Protein AF-A0A3D4ASC2-F1 (afdb_monomer_lite)

Sequence (194 aa):
FLDDMYYPFKVNPHFKAWLPVIDNPHCWIVVNGSDKPKLIFYRPIDFWHKVPDEPRDFWAEYFDIELLLQPDQVEKLLPYDKAKFAYIGEYLEVAQALGFSIMNPEPVLNYIHYHRAYKTQYELECLRNANRIAVDGHKAARDAFFNGGSEFDIQQAYLMATRQSENEMPYGNIVALNENCAILHYTHFEPKAP

Foldseek 3Di:
DPDPDDDQDADDPVVCVLDPDGRFPLKDWDDDPPDQIAIAGEFADDPPDDTDDDPDDPSPVSYNYDYDHDSVVCLVVDDPDQAPPEDEDDCPVVCVVSPHDHYNPPVVVVVVVVCVVPDDPVVVVVVVVVVVLQVQLVVQLVVCVVVQAFLVSSNVSSCVRSVHDCSRDPDQDDRDDDPSVVPPPHRDTDRHGD

Radius of gyration: 20.98 Å; chains: 1; bounding box: 46×41×58 Å

Secondary structure (DSSP, 8-state):
--SSPPPPP---TTTTTTSS--S-TT-EEE--SSSPPEEEEE----SSS-PPPPS-STTGGGSEEEEESSGGGGGGTS-S--TTPEE-SS-HHHHHHTT--EES-HHHHHHHHHHTTS--HHHHHHHHHHHHHHHHHHHHHHHHHHTT--HHHHHHHHHHHHT--GGGSSS------GGGGG-TT-----SS--

pLDDT: mean 96.58, std 5.14, range [50.0, 98.88]

Structure (mmCIF, N/CA/C/O backbone):
data_AF-A0A3D4ASC2-F1
#
_entry.id   AF-A0A3D4ASC2-F1
#
loop_
_atom_site.group_PDB
_atom_site.id
_atom_site.type_symbol
_atom_site.label_atom_id
_atom_site.label_alt_id
_atom_site.label_comp_id
_atom_site.label_asym_id
_atom_site.label_entity_id
_atom_site.label_seq_id
_atom_site.pdbx_PDB_ins_code
_atom_site.Cartn_x
_atom_site.Cartn_y
_atom_site.Cartn_z
_atom_site.occupancy
_atom_site.B_iso_or_equiv
_atom_site.auth_seq_id
_atom_site.auth_comp_id
_atom_site.auth_asym_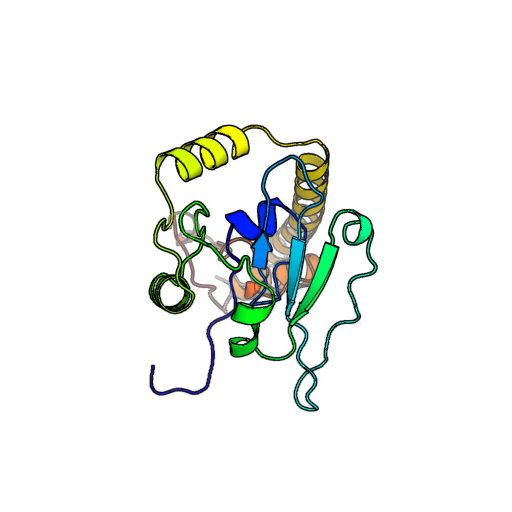id
_atom_site.auth_atom_id
_atom_site.pdbx_PDB_model_num
ATOM 1 N N . PHE A 1 1 ? 18.589 -2.222 13.865 1.00 50.00 1 PHE A N 1
ATOM 2 C CA . PHE A 1 1 ? 20.055 -2.087 13.713 1.00 50.00 1 PHE A CA 1
ATOM 3 C C . PHE A 1 1 ? 20.673 -2.967 14.781 1.00 50.00 1 PHE A C 1
ATOM 5 O O . PHE A 1 1 ? 20.300 -2.792 15.933 1.00 50.00 1 PHE A O 1
ATOM 12 N N . LEU A 1 2 ? 21.532 -3.915 14.388 1.00 90.00 2 LEU A N 1
ATOM 13 C CA . LEU A 1 2 ? 22.033 -5.034 15.214 1.00 90.00 2 LEU A CA 1
ATOM 14 C C . LEU A 1 2 ? 21.014 -6.151 15.523 1.00 90.00 2 LEU A C 1
ATOM 16 O O . LEU A 1 2 ? 21.186 -6.868 16.501 1.00 90.00 2 LEU A O 1
ATOM 20 N N . ASP A 1 3 ? 19.981 -6.300 14.695 1.00 94.88 3 ASP A N 1
ATOM 21 C CA . ASP A 1 3 ? 18.966 -7.355 14.820 1.00 94.88 3 ASP A CA 1
ATOM 22 C C . ASP A 1 3 ? 18.690 -7.947 13.426 1.00 94.88 3 ASP A C 1
ATOM 24 O O . ASP A 1 3 ? 18.949 -7.267 12.425 1.00 94.88 3 ASP A O 1
ATOM 28 N N . ASP A 1 4 ? 18.209 -9.187 13.361 1.00 93.81 4 ASP A N 1
ATOM 29 C CA . ASP A 1 4 ? 17.786 -9.878 12.134 1.00 93.81 4 ASP A CA 1
ATOM 30 C C . ASP A 1 4 ? 16.279 -9.726 11.855 1.00 93.81 4 ASP A C 1
ATOM 32 O O . ASP A 1 4 ? 15.797 -10.088 10.779 1.00 93.81 4 ASP A O 1
ATOM 36 N N . MET A 1 5 ? 15.548 -9.108 12.786 1.00 95.38 5 MET A N 1
ATOM 37 C CA . MET A 1 5 ? 14.158 -8.709 12.601 1.00 95.38 5 MET A CA 1
ATOM 38 C C . MET A 1 5 ? 14.025 -7.485 11.685 1.00 95.38 5 MET A C 1
ATOM 40 O O . MET A 1 5 ? 14.713 -6.469 11.827 1.00 95.38 5 MET A O 1
ATOM 44 N N . TYR A 1 6 ? 13.058 -7.559 10.771 1.00 94.75 6 TYR A N 1
ATOM 45 C CA . TYR A 1 6 ? 12.714 -6.472 9.858 1.00 94.75 6 TYR A CA 1
ATOM 46 C C . TYR A 1 6 ? 11.515 -5.674 10.371 1.00 94.75 6 TYR A C 1
ATOM 48 O O . TYR A 1 6 ? 10.599 -6.210 10.997 1.00 94.75 6 TYR A O 1
ATOM 56 N N . TYR A 1 7 ? 11.490 -4.381 10.045 1.00 96.44 7 TYR A N 1
ATOM 57 C CA . TYR A 1 7 ? 10.275 -3.582 10.180 1.00 96.44 7 TYR A CA 1
ATOM 58 C C . TYR A 1 7 ? 9.181 -4.097 9.230 1.00 96.44 7 TYR A C 1
ATOM 60 O O . TYR A 1 7 ? 9.501 -4.660 8.178 1.00 96.44 7 TYR A O 1
ATOM 68 N N . PRO A 1 8 ? 7.894 -3.858 9.544 1.00 96.56 8 PRO A N 1
ATOM 69 C CA . PRO A 1 8 ? 6.809 -4.132 8.613 1.00 96.56 8 PRO A CA 1
ATOM 70 C C . PRO A 1 8 ? 7.052 -3.420 7.281 1.00 96.56 8 PRO A C 1
ATOM 72 O O . PRO A 1 8 ? 7.274 -2.208 7.246 1.00 96.56 8 PRO A O 1
ATOM 75 N N . PHE A 1 9 ? 6.996 -4.167 6.180 1.00 96.81 9 PHE A N 1
ATOM 76 C CA . PHE A 1 9 ? 7.177 -3.602 4.850 1.00 96.81 9 PHE A CA 1
ATOM 77 C C . PHE A 1 9 ? 6.085 -2.569 4.541 1.00 96.81 9 PHE A C 1
ATOM 79 O O . PHE A 1 9 ? 4.896 -2.803 4.769 1.00 96.81 9 PHE A O 1
ATOM 86 N N . LYS A 1 10 ? 6.491 -1.421 3.991 1.00 98.06 10 LYS A N 1
ATOM 87 C CA . LYS A 1 10 ? 5.588 -0.383 3.488 1.00 98.06 10 LYS A CA 1
ATOM 88 C C . LYS A 1 10 ? 5.980 -0.043 2.057 1.00 98.06 10 LYS A C 1
ATOM 90 O O . LYS A 1 10 ? 7.021 0.551 1.802 1.00 98.06 10 LYS A O 1
ATOM 95 N N . VAL A 1 11 ? 5.125 -0.434 1.117 1.00 98.31 11 VAL A N 1
ATOM 96 C CA . VAL A 1 11 ? 5.355 -0.217 -0.313 1.00 98.31 11 VAL A CA 1
ATOM 97 C C . VAL A 1 11 ? 5.431 1.272 -0.677 1.00 98.31 11 VAL A C 1
ATOM 99 O O . VAL A 1 11 ? 4.665 2.100 -0.171 1.00 98.31 11 VAL A O 1
ATOM 102 N N . ASN A 1 12 ? 6.298 1.600 -1.638 1.00 98.69 12 ASN A N 1
ATOM 103 C CA . ASN A 1 12 ? 6.390 2.931 -2.235 1.00 98.69 12 ASN A CA 1
ATOM 104 C C . ASN A 1 12 ? 5.017 3.380 -2.804 1.00 98.69 12 ASN A C 1
ATOM 106 O O . ASN A 1 12 ? 4.472 2.702 -3.684 1.00 98.69 12 ASN A O 1
ATOM 110 N N . PRO A 1 13 ? 4.464 4.541 -2.391 1.00 98.62 13 PRO A N 1
ATOM 111 C CA . PRO A 1 13 ? 3.199 5.068 -2.911 1.00 98.62 13 PRO A CA 1
ATOM 112 C C . PRO A 1 13 ? 3.150 5.287 -4.426 1.00 98.62 13 PRO A C 1
ATOM 114 O O . PRO A 1 13 ? 2.052 5.346 -4.979 1.00 98.62 13 PRO A O 1
ATOM 117 N N . HIS A 1 14 ? 4.301 5.443 -5.085 1.00 98.62 14 HIS A N 1
ATOM 118 C CA . HIS A 1 14 ? 4.397 5.581 -6.540 1.00 98.62 14 HIS A CA 1
ATOM 119 C C . HIS A 1 14 ? 4.298 4.231 -7.256 1.00 98.62 14 HIS A C 1
ATOM 121 O O . HIS A 1 14 ? 3.780 4.183 -8.363 1.00 98.62 14 HIS A O 1
ATOM 127 N N . PHE A 1 15 ? 4.739 3.141 -6.618 1.00 98.75 15 PHE A N 1
ATOM 128 C CA . PHE A 1 15 ? 4.626 1.783 -7.155 1.00 98.75 15 PHE A CA 1
ATOM 129 C C . PHE A 1 15 ? 3.175 1.295 -7.085 1.00 98.75 15 PHE A C 1
ATOM 131 O O . PHE A 1 15 ? 2.566 1.004 -8.112 1.00 98.75 15 PHE A O 1
ATOM 138 N N . LYS A 1 16 ? 2.564 1.322 -5.890 1.00 98.50 16 LYS A N 1
ATOM 139 C CA . LYS A 1 16 ? 1.172 0.864 -5.697 1.00 98.50 16 LYS A CA 1
ATOM 140 C C . LYS A 1 16 ? 0.109 1.745 -6.365 1.00 98.50 16 LYS A C 1
ATOM 142 O O . LYS A 1 16 ? -1.073 1.432 -6.301 1.00 98.50 16 LYS A O 1
ATOM 147 N N . ALA A 1 17 ? 0.507 2.862 -6.975 1.00 98.44 17 ALA A N 1
ATOM 148 C CA . ALA A 1 17 ? -0.385 3.663 -7.810 1.00 98.44 17 ALA A CA 1
ATOM 149 C C . ALA A 1 17 ? -0.768 2.939 -9.114 1.00 98.44 17 ALA A C 1
ATOM 151 O O . ALA A 1 17 ? -1.777 3.285 -9.717 1.00 98.44 17 ALA A O 1
ATOM 152 N N . TRP A 1 18 ? 0.024 1.948 -9.541 1.00 98.56 18 TRP A N 1
ATOM 153 C CA . TRP A 1 18 ? -0.181 1.225 -10.797 1.00 98.56 18 TRP A CA 1
ATOM 154 C C . TRP A 1 18 ? -0.963 -0.082 -10.638 1.00 98.56 18 TRP A C 1
ATOM 156 O O . TRP A 1 18 ? -1.680 -0.475 -11.551 1.00 98.56 18 TRP A O 1
ATOM 166 N N . LEU A 1 19 ? -0.805 -0.774 -9.506 1.00 98.31 19 LEU A N 1
ATOM 167 C CA . LEU A 1 19 ? -1.349 -2.117 -9.286 1.00 98.31 19 LEU A CA 1
ATOM 168 C C . LEU A 1 19 ? -1.520 -2.431 -7.787 1.00 98.31 19 LEU A C 1
ATOM 170 O O . LEU A 1 19 ? -0.825 -1.837 -6.957 1.00 98.31 19 LEU A O 1
ATOM 174 N N . PRO A 1 20 ? -2.396 -3.386 -7.420 1.00 97.44 20 PRO A N 1
ATOM 175 C CA . PRO A 1 20 ? -2.710 -3.712 -6.029 1.00 97.44 20 PRO A CA 1
ATOM 176 C C . PRO A 1 20 ? -1.691 -4.674 -5.383 1.00 97.44 20 PRO A C 1
ATOM 178 O O . PRO A 1 20 ? -2.073 -5.587 -4.660 1.00 97.44 20 PRO A O 1
ATOM 181 N N . VAL A 1 21 ? -0.391 -4.475 -5.621 1.00 96.81 21 VAL A N 1
ATOM 182 C CA . VAL A 1 21 ? 0.691 -5.239 -4.971 1.00 96.81 21 VAL A CA 1
ATOM 183 C C . VAL A 1 21 ? 1.315 -4.357 -3.891 1.00 96.81 21 VAL A C 1
ATOM 185 O O . VAL A 1 21 ? 1.964 -3.356 -4.202 1.00 96.81 21 VAL A O 1
ATOM 188 N N . ILE A 1 22 ? 1.076 -4.687 -2.617 1.00 96.94 22 ILE A N 1
ATOM 189 C CA . ILE A 1 22 ? 1.427 -3.816 -1.476 1.00 96.94 22 ILE A CA 1
ATOM 190 C C . ILE A 1 22 ? 2.299 -4.484 -0.409 1.00 96.94 22 ILE A C 1
ATOM 192 O O . ILE A 1 22 ? 2.790 -3.804 0.490 1.00 96.94 22 ILE A O 1
ATOM 196 N N . ASP A 1 23 ? 2.491 -5.791 -0.524 1.00 95.25 23 ASP A N 1
ATOM 197 C CA . ASP A 1 23 ? 3.107 -6.696 0.446 1.00 95.25 23 ASP A CA 1
ATOM 198 C C . ASP A 1 23 ? 4.373 -7.379 -0.100 1.00 95.25 23 ASP A C 1
ATOM 200 O O . ASP A 1 23 ? 4.995 -8.171 0.602 1.00 95.25 23 ASP A O 1
ATOM 204 N N . ASN A 1 24 ? 4.780 -7.053 -1.333 1.00 95.56 24 ASN A N 1
ATOM 205 C CA . ASN A 1 24 ? 5.911 -7.683 -2.004 1.00 95.56 24 ASN A CA 1
ATOM 206 C C . ASN A 1 24 ? 7.062 -6.682 -2.258 1.00 95.56 24 ASN A C 1
ATOM 208 O O . ASN A 1 24 ? 6.913 -5.783 -3.097 1.00 95.56 24 ASN A O 1
ATOM 212 N N . PRO A 1 25 ? 8.206 -6.793 -1.554 1.00 96.38 25 PRO A N 1
ATOM 213 C CA . PRO A 1 25 ? 9.370 -5.940 -1.782 1.00 96.38 25 PRO A CA 1
ATOM 214 C C . PRO A 1 25 ? 10.094 -6.306 -3.087 1.00 96.38 25 PRO A C 1
ATOM 216 O O . PRO A 1 25 ? 9.714 -7.232 -3.794 1.00 96.38 25 PRO A O 1
ATOM 219 N N . HIS A 1 26 ? 11.151 -5.559 -3.423 1.00 97.12 26 HIS A N 1
ATOM 220 C CA . HIS A 1 26 ? 12.042 -5.819 -4.570 1.00 97.12 26 HIS A CA 1
ATOM 221 C C . HIS A 1 26 ? 11.369 -5.869 -5.953 1.00 97.12 26 HIS A C 1
ATOM 223 O O . HIS A 1 26 ? 12.006 -6.261 -6.929 1.00 97.12 26 HIS A O 1
ATOM 229 N N . CYS A 1 27 ? 10.109 -5.448 -6.057 1.00 97.88 27 CYS A N 1
ATOM 230 C CA . CYS A 1 27 ? 9.413 -5.309 -7.325 1.00 97.88 27 CYS A CA 1
ATOM 231 C C . CYS A 1 27 ? 9.757 -3.980 -8.007 1.00 97.88 27 CYS A C 1
ATOM 233 O O . CYS A 1 27 ? 9.977 -2.963 -7.346 1.00 97.88 27 CYS A O 1
ATOM 235 N N . TRP A 1 28 ? 9.748 -3.982 -9.339 1.00 98.75 28 TRP A N 1
ATOM 236 C CA . TRP A 1 28 ? 10.042 -2.804 -10.158 1.00 98.75 28 TRP A CA 1
ATOM 237 C C . TRP A 1 28 ? 9.019 -2.662 -11.275 1.00 98.75 28 TRP A C 1
ATOM 239 O O . TRP A 1 28 ? 8.555 -3.657 -11.826 1.00 98.75 28 TRP A O 1
ATOM 249 N N . ILE A 1 29 ? 8.705 -1.421 -11.640 1.00 98.75 29 ILE A N 1
ATOM 250 C CA . ILE A 1 29 ? 7.886 -1.104 -12.812 1.00 98.75 29 ILE A CA 1
ATOM 251 C C . ILE A 1 29 ? 8.713 -0.220 -13.732 1.00 98.75 29 ILE A C 1
ATOM 253 O O . ILE A 1 29 ? 9.279 0.780 -13.288 1.00 98.75 29 ILE A O 1
ATOM 257 N N . VAL A 1 30 ? 8.757 -0.573 -15.014 1.00 98.62 30 VAL A N 1
ATOM 258 C CA . VAL A 1 30 ? 9.375 0.244 -16.060 1.00 98.62 30 VAL A CA 1
ATOM 259 C C . VAL A 1 30 ? 8.286 0.662 -17.038 1.00 98.62 30 VAL A C 1
ATOM 261 O O . VAL A 1 30 ? 7.624 -0.178 -17.647 1.00 98.62 30 VAL A O 1
ATOM 264 N N . VAL A 1 31 ? 8.090 1.973 -17.166 1.00 98.06 31 VAL A N 1
ATOM 265 C CA . VAL A 1 31 ? 7.032 2.582 -17.981 1.00 98.06 31 VAL A CA 1
ATOM 266 C C . VAL A 1 31 ? 7.606 3.701 -18.840 1.00 98.06 31 VAL A C 1
ATOM 268 O O . VAL A 1 31 ? 8.492 4.437 -18.409 1.00 98.06 31 VAL A O 1
ATOM 271 N N . ASN A 1 32 ? 7.062 3.856 -20.044 1.00 97.38 32 ASN A N 1
ATOM 272 C CA . ASN A 1 32 ? 7.340 4.990 -20.931 1.00 97.38 32 ASN A CA 1
ATOM 273 C C . ASN A 1 32 ? 6.060 5.671 -21.460 1.00 97.38 32 ASN A C 1
ATOM 275 O O . ASN A 1 32 ? 6.145 6.655 -22.190 1.00 97.38 32 ASN A O 1
ATOM 279 N N . GLY A 1 33 ? 4.882 5.152 -21.089 1.00 94.94 33 GLY A N 1
ATOM 280 C CA . GLY A 1 33 ? 3.571 5.682 -21.474 1.00 94.94 33 GLY A CA 1
ATOM 281 C C . GLY A 1 33 ? 3.079 5.280 -22.869 1.00 94.94 33 GLY A C 1
ATOM 282 O O . GLY A 1 33 ? 1.996 5.710 -23.247 1.00 94.94 33 GLY A O 1
ATOM 283 N N . SER A 1 34 ? 3.843 4.485 -23.626 1.00 97.38 34 SER A N 1
ATOM 284 C CA . SER A 1 34 ? 3.461 4.002 -24.964 1.00 97.38 34 SER A CA 1
ATOM 285 C C . SER A 1 34 ? 3.441 2.478 -25.037 1.00 97.38 34 SER A C 1
ATOM 287 O O . SER A 1 34 ? 2.442 1.896 -25.451 1.00 97.38 34 SER A O 1
ATOM 289 N N . ASP A 1 35 ? 4.527 1.837 -24.606 1.00 98.06 35 ASP A N 1
ATOM 290 C CA . ASP A 1 35 ? 4.623 0.383 -24.556 1.00 98.06 35 ASP A CA 1
ATOM 291 C C . ASP A 1 35 ? 3.887 -0.169 -23.335 1.00 98.06 35 ASP A C 1
ATOM 293 O O . ASP A 1 35 ? 3.644 0.533 -22.344 1.00 98.06 35 ASP A O 1
ATOM 297 N N . LYS A 1 36 ? 3.563 -1.462 -23.397 1.00 98.19 36 LYS A N 1
ATOM 298 C CA . LYS A 1 36 ? 2.985 -2.172 -22.264 1.00 98.19 36 LYS A CA 1
ATOM 299 C C . LYS A 1 36 ? 3.951 -2.099 -21.065 1.00 98.19 36 LYS A C 1
ATOM 301 O O . LYS A 1 36 ? 5.136 -2.394 -21.226 1.00 98.19 36 LYS A O 1
ATOM 306 N N . PRO A 1 37 ? 3.489 -1.678 -19.873 1.00 98.50 37 PRO A N 1
ATOM 307 C CA . PRO A 1 37 ? 4.348 -1.565 -18.700 1.00 98.50 37 PRO A CA 1
ATOM 308 C C . PRO A 1 37 ? 5.039 -2.885 -18.358 1.00 98.50 37 PRO A C 1
ATOM 310 O O . PRO A 1 37 ? 4.390 -3.926 -18.247 1.00 98.50 37 PRO A O 1
ATOM 313 N N . LYS A 1 38 ? 6.349 -2.840 -18.119 1.00 98.69 38 LYS A N 1
ATOM 314 C CA . LYS A 1 38 ? 7.099 -4.003 -17.638 1.00 98.69 38 LYS A CA 1
ATOM 315 C C . LYS A 1 38 ? 7.026 -4.068 -16.117 1.00 98.69 38 LYS A C 1
ATOM 317 O O . LYS A 1 38 ? 7.347 -3.082 -15.450 1.00 98.69 38 LYS A O 1
ATOM 322 N N . LEU A 1 39 ? 6.653 -5.224 -15.575 1.00 98.62 39 LEU A N 1
ATOM 323 C CA . LEU A 1 39 ? 6.658 -5.513 -14.141 1.00 98.62 39 LEU A CA 1
ATOM 324 C C . LEU A 1 39 ? 7.714 -6.575 -13.843 1.00 98.62 39 LEU A C 1
ATOM 326 O O . LEU A 1 39 ? 7.588 -7.724 -14.254 1.00 98.62 39 LEU A O 1
ATOM 330 N N . ILE A 1 40 ? 8.733 -6.206 -13.077 1.00 98.50 40 ILE A N 1
ATOM 331 C CA . ILE A 1 40 ? 9.669 -7.166 -12.498 1.00 98.50 40 ILE A CA 1
ATOM 332 C C . ILE A 1 40 ? 9.104 -7.561 -11.133 1.00 98.50 40 ILE A C 1
ATOM 334 O O . ILE A 1 40 ? 9.086 -6.744 -10.210 1.00 98.50 40 ILE A O 1
ATOM 338 N N . PHE A 1 41 ? 8.591 -8.786 -11.027 1.00 97.56 41 PHE A N 1
ATOM 339 C CA . PHE A 1 41 ? 7.861 -9.277 -9.860 1.00 97.56 41 PHE A CA 1
ATOM 340 C C . PHE A 1 41 ? 8.750 -10.188 -9.013 1.00 97.56 41 PHE A C 1
ATOM 342 O O . PHE A 1 41 ? 9.165 -11.257 -9.464 1.00 97.56 41 PHE A O 1
ATOM 349 N N . TYR A 1 42 ? 9.049 -9.770 -7.782 1.00 96.38 42 TYR A N 1
ATOM 350 C CA . TYR A 1 42 ? 9.862 -10.560 -6.864 1.00 96.38 42 TYR A CA 1
ATOM 351 C C . TYR A 1 42 ? 9.114 -11.813 -6.419 1.00 96.38 42 TYR A C 1
ATOM 353 O O . TYR A 1 42 ? 8.000 -11.751 -5.902 1.00 96.38 42 TYR A O 1
ATOM 361 N N . ARG A 1 43 ? 9.721 -12.970 -6.653 1.00 94.44 43 ARG A N 1
ATOM 362 C CA . ARG A 1 43 ? 9.153 -14.267 -6.311 1.00 94.44 43 ARG A CA 1
ATOM 363 C C . ARG A 1 43 ? 10.295 -15.238 -6.014 1.00 94.44 43 ARG A C 1
ATOM 365 O O . ARG A 1 43 ? 10.722 -15.959 -6.918 1.00 94.44 43 ARG A O 1
ATOM 372 N N . PRO A 1 44 ? 10.820 -15.242 -4.779 1.00 92.50 44 PRO A N 1
ATOM 373 C CA . PRO A 1 44 ? 11.906 -16.136 -4.417 1.00 92.50 44 PRO A CA 1
ATOM 374 C C . PRO A 1 44 ? 11.443 -17.592 -4.470 1.00 92.50 44 PRO A C 1
ATOM 376 O O . PRO A 1 44 ? 10.252 -17.892 -4.390 1.00 92.50 44 PRO A O 1
ATOM 379 N N . ILE A 1 45 ? 12.398 -18.505 -4.610 1.00 87.69 45 ILE A N 1
ATOM 380 C CA . ILE A 1 45 ? 12.157 -19.942 -4.485 1.00 87.69 45 ILE A CA 1
ATOM 381 C C . ILE A 1 45 ? 13.014 -20.426 -3.326 1.00 87.69 45 ILE A C 1
ATOM 383 O O . ILE A 1 45 ? 14.210 -20.671 -3.476 1.00 87.69 45 ILE A O 1
ATOM 387 N N . ASP A 1 46 ? 12.386 -20.541 -2.164 1.00 85.00 46 ASP A N 1
ATOM 388 C CA . ASP A 1 46 ? 12.982 -21.101 -0.962 1.00 85.00 46 ASP A CA 1
ATOM 389 C C . ASP A 1 46 ? 11.928 -21.900 -0.177 1.00 85.00 46 ASP A C 1
ATOM 391 O O . ASP A 1 46 ? 10.738 -21.870 -0.492 1.00 85.00 46 ASP A O 1
ATOM 395 N N . PHE A 1 47 ? 12.379 -22.680 0.804 1.00 86.81 47 PHE A N 1
ATOM 396 C CA . PHE A 1 47 ? 11.505 -23.496 1.652 1.00 86.81 47 PHE A CA 1
ATOM 397 C C . PHE A 1 47 ? 11.090 -22.786 2.952 1.00 86.81 47 PHE A C 1
ATOM 399 O O . PHE A 1 47 ? 10.355 -23.368 3.748 1.00 86.81 47 PHE A O 1
ATOM 406 N N . TRP A 1 48 ? 11.589 -21.571 3.196 1.00 85.81 48 TRP A N 1
ATOM 407 C CA . TRP A 1 48 ? 11.343 -20.799 4.416 1.00 85.81 48 TRP A CA 1
ATOM 408 C C . TRP A 1 48 ? 10.028 -20.029 4.333 1.00 85.81 48 TRP A C 1
ATOM 410 O O . TRP A 1 48 ? 9.319 -19.899 5.330 1.00 85.81 48 TRP A O 1
ATOM 420 N N . HIS A 1 49 ? 9.689 -19.543 3.141 1.00 85.12 49 HIS A N 1
ATOM 421 C CA . HIS A 1 49 ? 8.544 -18.679 2.915 1.00 85.12 49 HIS A CA 1
ATOM 422 C C . HIS A 1 49 ? 7.467 -19.371 2.084 1.00 85.12 49 HIS A C 1
ATOM 424 O O . HIS A 1 49 ? 7.731 -20.146 1.164 1.00 85.12 49 HIS A O 1
ATOM 430 N N . LYS A 1 50 ? 6.207 -19.024 2.359 1.00 80.62 50 LYS A N 1
ATOM 431 C CA . LYS A 1 50 ? 5.115 -19.324 1.436 1.00 80.62 50 LYS A CA 1
ATOM 432 C C . LYS A 1 50 ? 5.236 -18.386 0.234 1.00 80.62 50 LYS A C 1
ATOM 434 O O . LYS A 1 50 ? 4.875 -17.217 0.321 1.00 80.62 50 LYS A O 1
ATOM 439 N N . VAL A 1 51 ? 5.738 -18.910 -0.878 1.00 77.44 51 VAL A N 1
ATOM 440 C CA . VAL A 1 51 ? 5.872 -18.158 -2.129 1.00 77.44 51 VAL A CA 1
ATOM 441 C C . VAL A 1 51 ? 4.477 -17.884 -2.711 1.00 77.44 51 VAL A C 1
ATOM 443 O O . VAL A 1 51 ? 3.684 -18.825 -2.811 1.00 77.44 51 VAL A O 1
ATOM 446 N N . PRO A 1 52 ? 4.147 -16.638 -3.101 1.00 72.44 52 PRO A N 1
ATOM 447 C CA . PRO A 1 52 ? 2.875 -16.348 -3.755 1.00 72.44 52 PRO A CA 1
ATOM 448 C C . PRO A 1 52 ? 2.759 -17.107 -5.084 1.00 72.44 52 PRO A C 1
ATOM 450 O O . PRO A 1 52 ? 3.764 -17.445 -5.721 1.00 72.44 52 PRO A O 1
ATOM 453 N N . ASP A 1 53 ? 1.534 -17.379 -5.526 1.00 78.31 53 ASP A N 1
ATOM 454 C CA . ASP A 1 53 ? 1.314 -17.878 -6.883 1.00 78.31 53 ASP A CA 1
ATOM 455 C C . ASP A 1 53 ? 1.806 -16.847 -7.909 1.00 78.31 53 ASP A C 1
ATOM 457 O O . ASP A 1 53 ? 1.977 -15.662 -7.610 1.00 78.31 53 ASP A O 1
ATOM 461 N N . GLU A 1 54 ? 2.077 -17.300 -9.131 1.00 85.44 54 GLU A N 1
ATOM 462 C CA . GLU A 1 54 ? 2.346 -16.368 -10.226 1.00 85.44 54 GLU A CA 1
ATOM 463 C C . GLU A 1 54 ? 1.179 -15.376 -10.375 1.00 85.44 54 GLU A C 1
ATOM 465 O O . GLU A 1 54 ? 0.021 -15.787 -10.236 1.00 85.44 54 GLU A O 1
ATOM 470 N N . PRO A 1 55 ? 1.451 -14.096 -10.690 1.00 89.56 55 PRO A N 1
ATOM 471 C CA . PRO A 1 55 ? 0.402 -13.120 -10.952 1.00 89.56 55 PRO A CA 1
ATOM 472 C C . PRO A 1 55 ? -0.577 -13.601 -12.031 1.00 89.56 55 PRO A C 1
ATOM 474 O O . PRO A 1 55 ? -0.219 -13.734 -13.199 1.00 89.56 55 PRO A O 1
ATOM 477 N N . ARG A 1 56 ? -1.820 -13.877 -11.628 1.00 92.12 56 ARG A N 1
ATOM 478 C CA . ARG A 1 56 ? -2.901 -14.368 -12.509 1.00 92.12 56 ARG A CA 1
ATOM 479 C C . ARG A 1 56 ? -4.216 -13.613 -12.340 1.00 92.12 56 ARG A C 1
ATOM 481 O O . ARG A 1 56 ? -5.215 -13.975 -12.951 1.00 92.12 56 ARG A O 1
ATOM 488 N N . ASP A 1 57 ? -4.221 -12.603 -11.480 1.00 93.50 57 ASP A N 1
ATOM 489 C CA . ASP A 1 57 ? -5.395 -11.777 -11.227 1.00 93.50 57 ASP A CA 1
ATOM 490 C C . ASP A 1 57 ? -5.611 -10.763 -12.367 1.00 93.50 57 ASP A C 1
ATOM 492 O O . ASP A 1 57 ? -4.757 -10.610 -13.242 1.00 93.50 57 ASP A O 1
ATOM 496 N N . PHE A 1 58 ? -6.738 -10.049 -12.352 1.00 95.88 58 PHE A N 1
ATOM 497 C CA . PHE A 1 58 ? -7.182 -9.169 -13.439 1.00 95.88 58 PHE A CA 1
ATOM 498 C C . PHE A 1 58 ? -6.129 -8.142 -13.876 1.00 95.88 58 PHE A C 1
ATOM 500 O O . PHE A 1 58 ? -6.076 -7.776 -15.040 1.00 95.88 58 PHE A O 1
ATOM 507 N N . TRP A 1 59 ? -5.278 -7.659 -12.969 1.00 97.12 59 TRP A N 1
ATOM 508 C CA . TRP A 1 59 ? -4.267 -6.651 -13.287 1.00 97.12 59 TRP A CA 1
ATOM 509 C C . TRP A 1 59 ? -3.048 -7.233 -14.015 1.00 97.12 59 TRP A C 1
ATOM 511 O O . TRP A 1 59 ? -2.315 -6.480 -14.651 1.00 97.12 59 TRP A O 1
ATOM 521 N N . ALA A 1 60 ? -2.816 -8.548 -13.946 1.00 97.19 60 ALA A N 1
ATOM 522 C CA . ALA A 1 60 ? -1.608 -9.176 -14.478 1.00 97.19 60 ALA A CA 1
ATOM 523 C C . ALA A 1 60 ? -1.509 -9.049 -16.007 1.00 97.19 60 ALA A C 1
ATOM 525 O O . ALA A 1 60 ? -0.423 -8.826 -16.539 1.00 97.19 60 ALA A O 1
ATOM 526 N N . GLU A 1 61 ? -2.641 -9.109 -16.718 1.00 97.12 61 GLU A N 1
ATOM 527 C CA . GLU A 1 61 ? -2.678 -9.008 -18.184 1.00 97.12 61 GLU A CA 1
ATOM 528 C C . GLU A 1 61 ? -2.206 -7.646 -18.719 1.00 97.12 61 GLU A C 1
ATOM 530 O O . GLU A 1 61 ? -1.771 -7.558 -19.868 1.00 97.12 61 GLU A O 1
ATOM 535 N N . TYR A 1 62 ? -2.235 -6.598 -17.888 1.00 98.06 62 TYR A N 1
ATOM 536 C CA . TYR A 1 62 ? -1.837 -5.235 -18.252 1.00 98.06 62 TYR A CA 1
ATOM 537 C C . TYR A 1 62 ? -0.322 -5.013 -18.185 1.00 98.06 62 TYR A C 1
ATOM 539 O O . TYR A 1 62 ? 0.153 -3.969 -18.631 1.00 98.06 62 TYR A O 1
ATOM 547 N N . PHE A 1 63 ? 0.445 -5.993 -17.693 1.00 98.50 63 PHE A N 1
ATOM 548 C CA . PHE A 1 63 ? 1.901 -5.914 -17.576 1.00 98.50 63 PHE A CA 1
ATOM 549 C C . PHE A 1 63 ? 2.609 -7.003 -18.379 1.00 98.50 63 PHE A C 1
ATOM 551 O O . PHE A 1 63 ? 2.091 -8.105 -18.569 1.00 98.50 63 PHE A O 1
ATOM 558 N N . ASP A 1 64 ? 3.817 -6.693 -18.835 1.00 98.25 64 ASP A N 1
ATOM 559 C CA . ASP A 1 64 ? 4.788 -7.701 -19.252 1.00 98.25 64 ASP A CA 1
ATOM 560 C C . ASP A 1 64 ? 5.598 -8.110 -18.021 1.00 98.25 64 ASP A C 1
ATOM 562 O O . ASP A 1 64 ? 6.418 -7.342 -17.512 1.00 98.25 64 ASP A O 1
ATOM 566 N N . ILE A 1 65 ? 5.281 -9.291 -17.485 1.00 98.19 65 ILE A N 1
ATOM 567 C CA . ILE A 1 65 ? 5.763 -9.742 -16.177 1.00 98.19 65 ILE A CA 1
ATOM 568 C C . ILE A 1 65 ? 7.025 -10.592 -16.337 1.00 98.19 65 ILE A C 1
ATOM 570 O O . ILE A 1 65 ? 7.005 -11.628 -16.998 1.00 98.19 65 ILE A O 1
ATOM 574 N N . GLU A 1 66 ? 8.101 -10.192 -15.663 1.00 97.88 66 GLU A N 1
ATOM 575 C CA . GLU A 1 66 ? 9.323 -10.984 -15.504 1.00 97.88 66 GLU A CA 1
ATOM 576 C C . GLU A 1 66 ? 9.544 -11.323 -14.028 1.00 97.88 66 GLU A C 1
ATOM 578 O O . GLU A 1 66 ? 9.497 -10.450 -13.160 1.00 97.88 66 GLU A O 1
ATOM 583 N N . LEU A 1 67 ? 9.782 -12.602 -13.727 1.00 96.81 67 LEU A N 1
ATOM 584 C CA . LEU A 1 67 ? 9.974 -13.067 -12.355 1.00 96.81 67 LEU A CA 1
ATOM 585 C C . LEU A 1 67 ? 11.414 -12.829 -11.890 1.00 96.81 67 LEU A C 1
ATOM 587 O O . LEU A 1 67 ? 12.369 -13.262 -12.536 1.00 96.81 67 LEU A O 1
ATOM 591 N N . LEU A 1 68 ? 11.558 -12.192 -10.731 1.00 96.38 68 LEU A N 1
ATOM 592 C CA . LEU A 1 68 ? 12.834 -11.958 -10.063 1.00 96.38 68 LEU A CA 1
ATOM 593 C C . LEU A 1 68 ? 12.987 -12.927 -8.890 1.00 96.38 68 LEU A C 1
ATOM 595 O O . LEU A 1 68 ? 12.262 -12.827 -7.903 1.00 96.38 68 LEU A O 1
ATOM 599 N N . LEU A 1 69 ? 13.943 -13.852 -8.985 1.00 94.62 69 LEU A N 1
ATOM 600 C CA . LEU A 1 69 ? 14.159 -14.875 -7.953 1.00 94.62 69 LEU A CA 1
ATOM 601 C C . LEU A 1 69 ? 15.036 -14.381 -6.798 1.00 94.62 69 LEU A C 1
ATOM 603 O O . LEU A 1 69 ? 14.846 -14.795 -5.659 1.00 94.62 69 LEU A O 1
ATOM 607 N N . GLN A 1 70 ? 16.005 -13.513 -7.090 1.00 94.88 70 GLN A N 1
ATOM 608 C CA . GLN A 1 70 ? 16.919 -12.932 -6.107 1.00 94.88 70 GLN A CA 1
ATOM 609 C C . GLN A 1 70 ? 17.044 -11.425 -6.360 1.00 94.88 70 GLN A C 1
ATOM 611 O O . GLN A 1 70 ? 17.173 -11.036 -7.523 1.00 94.88 70 GLN A O 1
ATOM 616 N N . PRO A 1 71 ? 17.010 -10.565 -5.324 1.00 93.88 71 PRO A N 1
ATOM 617 C CA . PRO A 1 71 ? 16.994 -9.113 -5.516 1.00 93.88 71 PRO A CA 1
ATOM 618 C C . PRO A 1 71 ? 18.179 -8.552 -6.320 1.00 93.88 71 PRO A C 1
ATOM 620 O O . PRO A 1 71 ? 18.016 -7.592 -7.068 1.00 93.88 71 PRO A O 1
ATOM 623 N N . ASP A 1 72 ? 19.358 -9.162 -6.203 1.00 93.75 72 ASP A N 1
ATOM 624 C CA . ASP A 1 72 ? 20.596 -8.765 -6.886 1.00 93.75 72 ASP A CA 1
ATOM 625 C C . ASP A 1 72 ? 20.617 -9.105 -8.388 1.00 93.75 72 ASP A C 1
ATOM 627 O O . ASP A 1 72 ? 21.439 -8.581 -9.137 1.00 93.75 72 ASP A O 1
ATOM 631 N N . GLN A 1 73 ? 19.681 -9.925 -8.873 1.00 95.44 73 GLN A N 1
ATOM 632 C CA . GLN A 1 73 ? 19.586 -10.296 -10.289 1.00 95.44 73 GLN A CA 1
ATOM 633 C C . GLN A 1 73 ? 18.821 -9.274 -11.141 1.00 95.44 73 GLN A C 1
ATOM 635 O O . GLN A 1 73 ? 18.753 -9.423 -12.365 1.00 95.44 73 GLN A O 1
ATOM 640 N N . VAL A 1 74 ? 18.261 -8.230 -10.520 1.00 97.19 74 VAL A N 1
ATOM 641 C CA . VAL A 1 74 ? 17.371 -7.268 -11.184 1.00 97.19 74 VAL A CA 1
ATOM 642 C C . VAL A 1 74 ? 18.043 -6.508 -12.327 1.00 97.19 74 VAL A C 1
ATOM 644 O O . VAL A 1 74 ? 17.384 -6.159 -13.303 1.00 97.19 74 VAL A O 1
ATOM 647 N N . GLU A 1 75 ? 19.360 -6.300 -12.257 1.00 96.19 75 GLU A N 1
ATOM 648 C CA . GLU A 1 75 ? 20.117 -5.552 -13.266 1.00 96.19 75 GLU A CA 1
ATOM 649 C C . GLU A 1 75 ? 19.922 -6.113 -14.682 1.00 96.19 75 GLU A C 1
ATOM 651 O O . GLU A 1 75 ? 19.790 -5.349 -15.635 1.00 96.19 75 GLU A O 1
ATOM 656 N N . LYS A 1 76 ? 19.821 -7.443 -14.809 1.00 96.31 76 LYS A N 1
ATOM 657 C CA . LYS A 1 76 ? 19.638 -8.142 -16.093 1.00 96.31 76 LYS A CA 1
ATOM 658 C C . LYS A 1 76 ? 18.255 -7.925 -16.708 1.00 96.31 76 LYS A C 1
ATOM 660 O O . LYS A 1 76 ? 18.086 -8.145 -17.903 1.00 96.31 76 LYS A O 1
ATOM 665 N N . LEU A 1 77 ? 17.277 -7.542 -15.890 1.00 97.38 77 LEU A N 1
ATOM 666 C CA . LEU A 1 77 ? 15.887 -7.333 -16.293 1.00 97.38 77 LEU A CA 1
ATOM 667 C C . LEU A 1 77 ? 15.586 -5.844 -16.529 1.00 97.38 77 LEU A C 1
ATOM 669 O O . LEU A 1 77 ? 14.587 -5.498 -17.163 1.00 97.38 77 LEU A O 1
ATOM 673 N N . LEU A 1 78 ? 16.437 -4.945 -16.035 1.00 97.50 78 LEU A N 1
ATOM 674 C CA . LEU A 1 78 ? 16.303 -3.505 -16.239 1.00 97.50 78 LEU A CA 1
ATOM 675 C C . LEU A 1 78 ? 16.800 -3.070 -17.629 1.00 97.50 78 LEU A C 1
ATOM 677 O O . LEU A 1 78 ? 17.569 -3.786 -18.273 1.00 97.50 78 LEU A O 1
ATOM 681 N N . PRO A 1 79 ? 16.399 -1.873 -18.102 1.00 96.25 79 PRO A N 1
ATOM 682 C CA . PRO A 1 79 ? 16.968 -1.287 -19.309 1.00 96.25 79 PRO A CA 1
ATOM 683 C C . PRO A 1 79 ? 18.499 -1.219 -19.243 1.00 96.25 79 PRO A C 1
ATOM 685 O O . PRO A 1 79 ? 19.070 -0.866 -18.208 1.00 96.25 79 PRO A O 1
ATOM 688 N N . TYR A 1 80 ? 19.158 -1.528 -20.364 1.00 95.44 80 TYR A N 1
ATOM 689 C CA . TYR A 1 80 ? 20.619 -1.481 -20.463 1.00 95.44 80 TYR A CA 1
ATOM 690 C C . TYR A 1 80 ? 21.145 -0.057 -20.225 1.00 95.44 80 TYR A C 1
ATOM 692 O O . TYR A 1 80 ? 21.872 0.177 -19.258 1.00 95.44 80 TYR A O 1
ATOM 700 N N . ASP A 1 81 ? 20.710 0.902 -21.054 1.00 95.62 81 ASP A N 1
ATOM 701 C CA . ASP A 1 81 ? 21.003 2.326 -20.877 1.00 95.62 81 ASP A CA 1
ATOM 702 C C . ASP A 1 81 ? 19.932 2.997 -20.007 1.00 95.62 81 ASP A C 1
ATOM 704 O O . ASP A 1 81 ? 18.757 3.082 -20.374 1.00 95.62 81 ASP A O 1
ATOM 708 N N . LYS A 1 82 ? 20.362 3.486 -18.844 1.00 97.25 82 LYS A N 1
ATOM 709 C CA . LYS A 1 82 ? 19.512 4.098 -17.816 1.00 97.25 82 LYS A CA 1
ATOM 710 C C . LYS A 1 82 ? 19.678 5.615 -17.748 1.00 97.25 82 LYS A C 1
ATOM 712 O O . LYS A 1 82 ? 19.020 6.254 -16.932 1.00 97.25 82 LYS A O 1
ATOM 717 N N . ALA A 1 83 ? 20.501 6.215 -18.615 1.00 96.19 83 ALA A N 1
ATOM 718 C CA . ALA A 1 83 ? 20.832 7.640 -18.559 1.00 96.19 83 ALA A CA 1
ATOM 719 C C . ALA A 1 83 ? 19.608 8.563 -18.694 1.00 96.19 83 ALA A C 1
ATOM 721 O O . ALA A 1 83 ? 19.629 9.692 -18.208 1.00 96.19 83 ALA A O 1
ATOM 722 N N . LYS A 1 84 ? 18.539 8.090 -19.350 1.00 96.56 84 LYS A N 1
ATOM 723 C CA . LYS A 1 84 ? 17.273 8.820 -19.538 1.00 96.56 84 LYS A CA 1
ATOM 724 C C . LYS A 1 84 ? 16.097 8.236 -18.750 1.00 96.56 84 LYS A C 1
ATOM 726 O O . LYS A 1 84 ? 14.963 8.656 -18.962 1.00 96.56 84 LYS A O 1
ATOM 731 N N . PHE A 1 85 ? 16.350 7.287 -17.852 1.00 98.44 85 PHE A N 1
ATOM 732 C CA . PHE A 1 85 ? 15.325 6.723 -16.982 1.00 98.44 85 PHE A CA 1
ATOM 733 C C . PHE A 1 85 ? 15.368 7.403 -15.615 1.00 98.44 85 PHE A C 1
ATOM 735 O O . PHE A 1 85 ? 16.408 7.447 -14.961 1.00 98.44 85 PHE A O 1
ATOM 742 N N . ALA A 1 86 ? 14.220 7.916 -15.177 1.00 98.50 86 ALA A N 1
ATOM 743 C CA . ALA A 1 86 ? 14.052 8.422 -13.824 1.00 98.50 86 ALA A CA 1
ATOM 744 C C . ALA A 1 86 ? 13.757 7.262 -12.864 1.00 98.50 86 ALA A C 1
ATOM 746 O O . ALA A 1 86 ? 12.762 6.556 -13.024 1.00 98.50 86 ALA A O 1
ATOM 747 N N . TYR A 1 87 ? 14.598 7.089 -11.850 1.00 98.75 87 TYR A N 1
ATOM 748 C CA . TYR A 1 87 ? 14.329 6.189 -10.735 1.00 98.75 87 TYR A CA 1
ATOM 749 C C . TYR A 1 87 ? 13.393 6.868 -9.732 1.00 98.75 87 TYR A C 1
ATOM 751 O O . TYR A 1 87 ? 13.709 7.952 -9.239 1.00 98.75 87 TYR A O 1
ATOM 759 N N . ILE A 1 88 ? 12.262 6.227 -9.415 1.00 98.75 88 ILE A N 1
ATOM 760 C CA . ILE A 1 88 ? 11.281 6.710 -8.434 1.00 98.75 88 ILE A CA 1
ATOM 761 C C . ILE A 1 88 ? 11.199 5.723 -7.266 1.00 98.75 88 ILE A C 1
ATOM 763 O O . ILE A 1 88 ? 10.479 4.724 -7.326 1.00 98.75 88 ILE A O 1
ATOM 767 N N . GLY A 1 89 ? 11.924 5.998 -6.186 1.00 98.50 89 GLY A N 1
ATOM 768 C CA . GLY A 1 89 ? 12.008 5.101 -5.036 1.00 98.50 89 GLY A CA 1
ATOM 769 C C . GLY A 1 89 ? 12.923 5.610 -3.929 1.00 98.50 89 GLY A C 1
ATOM 770 O O . GLY A 1 89 ? 13.630 6.601 -4.086 1.00 98.50 89 GLY A O 1
ATOM 771 N N . GLU A 1 90 ? 12.896 4.927 -2.790 1.00 98.38 90 GLU A N 1
ATOM 772 C CA . GLU A 1 90 ? 13.615 5.337 -1.578 1.00 98.38 90 GLU A CA 1
ATOM 773 C C . GLU A 1 90 ? 15.111 4.980 -1.621 1.00 98.38 90 GLU A C 1
ATOM 775 O O . GLU A 1 90 ? 15.956 5.766 -1.205 1.00 98.38 90 GLU A O 1
ATOM 780 N N . TYR A 1 91 ? 15.456 3.815 -2.180 1.00 97.81 91 TYR A N 1
ATOM 781 C CA . TYR A 1 91 ? 16.814 3.258 -2.142 1.00 97.81 91 TYR A CA 1
ATOM 782 C C . TYR A 1 91 ? 17.757 3.888 -3.181 1.00 97.81 91 TYR A C 1
ATOM 784 O O . TYR A 1 91 ? 18.050 3.289 -4.216 1.00 97.81 91 TYR A O 1
ATOM 792 N N . LEU A 1 92 ? 18.227 5.110 -2.917 1.00 97.94 92 LEU A N 1
ATOM 793 C CA . LEU A 1 92 ? 19.083 5.867 -3.842 1.00 97.94 92 LEU A CA 1
ATOM 794 C C . LEU A 1 92 ? 20.418 5.168 -4.134 1.00 97.94 92 LEU A C 1
ATOM 796 O O . LEU A 1 92 ? 20.837 5.118 -5.285 1.00 97.94 92 LEU A O 1
ATOM 800 N N . GLU A 1 93 ? 21.063 4.592 -3.119 1.00 97.50 93 GLU A N 1
ATOM 801 C CA . GLU A 1 93 ? 22.351 3.895 -3.271 1.00 97.50 93 GLU A CA 1
ATOM 802 C C . GLU A 1 93 ? 22.228 2.660 -4.171 1.00 97.50 93 GLU A C 1
ATOM 804 O O . GLU A 1 93 ? 23.060 2.437 -5.049 1.00 97.50 93 GLU A O 1
ATOM 809 N N . VAL A 1 94 ? 21.142 1.895 -4.013 1.00 96.62 94 VAL A N 1
ATOM 810 C CA . VAL A 1 94 ? 20.834 0.743 -4.874 1.00 96.62 94 VAL A CA 1
ATOM 811 C C . VAL A 1 94 ? 20.614 1.204 -6.313 1.00 96.62 94 VAL A C 1
ATOM 813 O O . VAL A 1 94 ? 21.155 0.611 -7.244 1.00 96.62 94 VAL A O 1
ATOM 816 N N . ALA A 1 95 ? 19.861 2.288 -6.515 1.00 97.50 95 ALA A N 1
ATOM 817 C CA . ALA A 1 95 ? 19.636 2.841 -7.846 1.00 97.50 95 ALA A CA 1
ATOM 818 C C . ALA A 1 95 ? 20.942 3.317 -8.508 1.00 97.50 95 ALA A C 1
ATOM 820 O O . ALA A 1 95 ? 21.174 3.030 -9.683 1.00 97.50 95 ALA A O 1
ATOM 821 N N . GLN A 1 96 ? 21.819 3.987 -7.756 1.00 97.38 96 GLN A N 1
ATOM 822 C CA . GLN A 1 96 ? 23.136 4.410 -8.242 1.00 97.38 96 GLN A CA 1
ATOM 823 C C . GLN A 1 96 ? 24.008 3.212 -8.629 1.00 97.38 96 GLN A C 1
ATOM 825 O O . GLN A 1 96 ? 24.595 3.219 -9.710 1.00 97.38 96 GLN A O 1
ATOM 830 N N . ALA A 1 97 ? 24.045 2.165 -7.799 1.00 97.38 97 ALA A N 1
ATOM 831 C CA . ALA A 1 97 ? 24.786 0.935 -8.087 1.00 97.38 97 ALA A CA 1
ATOM 832 C C . ALA A 1 97 ? 24.286 0.229 -9.361 1.00 97.38 97 ALA A C 1
ATOM 834 O O . ALA A 1 97 ? 25.081 -0.347 -10.096 1.00 97.38 97 ALA A O 1
ATOM 835 N N . LEU A 1 98 ? 22.987 0.331 -9.661 1.00 97.44 98 LEU A N 1
ATOM 836 C CA . LEU A 1 98 ? 22.374 -0.192 -10.889 1.00 97.44 98 LEU A CA 1
ATOM 837 C C . LEU A 1 98 ? 22.585 0.712 -12.120 1.00 97.44 98 LEU A C 1
ATOM 839 O O . LEU A 1 98 ? 22.180 0.344 -13.226 1.00 97.44 98 LEU A O 1
ATOM 843 N N . GLY A 1 99 ? 23.200 1.888 -11.955 1.00 97.62 99 GLY A N 1
ATOM 844 C CA . GLY A 1 99 ? 23.525 2.826 -13.033 1.00 97.62 99 GLY A CA 1
ATOM 845 C C . GLY A 1 99 ? 22.475 3.908 -13.307 1.00 97.62 99 GLY A C 1
ATOM 846 O O . GLY A 1 99 ? 22.552 4.570 -14.342 1.00 97.62 99 GLY A O 1
ATOM 847 N N . PHE A 1 100 ? 21.493 4.114 -12.422 1.00 98.38 100 PHE A N 1
ATOM 848 C CA . PHE A 1 100 ? 20.583 5.258 -12.530 1.00 98.38 100 PHE A CA 1
ATOM 849 C C . PHE A 1 100 ? 21.269 6.548 -12.068 1.00 98.38 100 PHE A C 1
ATOM 851 O O . PHE A 1 100 ? 21.872 6.601 -10.998 1.00 98.38 100 PHE A O 1
ATOM 858 N N . SER A 1 101 ? 21.119 7.616 -12.851 1.00 97.75 101 SER A N 1
ATOM 859 C CA . SER A 1 101 ? 21.647 8.950 -12.527 1.00 97.75 101 SER A CA 1
ATOM 860 C C . SER A 1 101 ? 20.557 9.981 -12.217 1.00 97.75 101 SER A C 1
ATOM 862 O O . SER A 1 101 ? 20.824 10.975 -11.545 1.00 97.75 101 SER A O 1
ATOM 864 N N . ILE A 1 102 ? 19.321 9.747 -12.669 1.00 98.38 102 ILE A N 1
ATOM 865 C CA . ILE A 1 102 ? 18.174 10.631 -12.446 1.00 98.38 102 ILE A CA 1
ATOM 866 C C . ILE A 1 102 ? 17.322 10.034 -11.326 1.00 98.38 102 ILE A C 1
ATOM 868 O O . ILE A 1 102 ? 16.561 9.096 -11.547 1.00 98.38 102 ILE A O 1
ATOM 872 N N . MET A 1 103 ? 17.451 10.571 -10.116 1.00 98.25 103 MET A N 1
ATOM 873 C CA . MET A 1 103 ? 16.775 10.054 -8.924 1.00 98.25 103 MET A CA 1
ATOM 874 C C . MET A 1 103 ? 15.675 11.006 -8.473 1.00 98.25 103 MET A C 1
ATOM 876 O O . MET A 1 103 ? 15.953 12.172 -8.208 1.00 98.25 103 MET A O 1
ATOM 880 N N . ASN A 1 104 ? 14.446 10.495 -8.362 1.00 98.44 104 ASN A N 1
ATOM 881 C CA . ASN A 1 104 ? 13.284 11.210 -7.834 1.00 98.44 104 ASN A CA 1
ATOM 882 C C . ASN A 1 104 ? 13.161 12.655 -8.370 1.00 98.44 104 ASN A C 1
ATOM 884 O O . ASN A 1 104 ? 13.022 13.584 -7.573 1.00 98.44 104 ASN A O 1
ATOM 888 N N . PRO A 1 105 ? 13.260 12.885 -9.699 1.00 98.62 105 PRO A N 1
ATOM 889 C CA . PRO A 1 105 ? 13.330 14.237 -10.236 1.00 98.62 105 PRO A CA 1
ATOM 890 C C . PRO A 1 105 ? 12.045 15.001 -9.916 1.00 98.62 105 PRO A C 1
ATOM 892 O O . PRO A 1 105 ? 10.945 14.583 -10.286 1.00 98.62 105 PRO A O 1
ATOM 895 N N . GLU A 1 106 ? 12.203 16.148 -9.260 1.00 98.69 106 GLU A N 1
ATOM 896 C CA . GLU A 1 106 ? 11.102 16.966 -8.750 1.00 98.69 106 GLU A CA 1
ATOM 897 C C . GLU A 1 106 ? 10.015 17.273 -9.801 1.00 98.69 106 GLU A C 1
ATOM 899 O O . GLU A 1 106 ? 8.840 17.089 -9.483 1.00 98.69 106 GLU A O 1
ATOM 904 N N . PRO A 1 107 ? 10.329 17.627 -11.068 1.00 98.62 107 PRO A N 1
ATOM 905 C CA . PRO A 1 107 ? 9.288 17.862 -12.070 1.00 98.62 107 PRO A CA 1
ATOM 906 C C . PRO A 1 107 ? 8.392 16.642 -12.328 1.00 98.62 107 PRO A C 1
ATOM 908 O O . PRO A 1 107 ? 7.188 16.794 -12.530 1.00 98.62 107 PRO A O 1
ATOM 911 N N . VAL A 1 108 ? 8.958 15.430 -12.296 1.00 98.44 108 VAL A N 1
ATOM 912 C CA . VAL A 1 108 ? 8.203 14.183 -12.497 1.00 98.44 108 VAL A CA 1
ATOM 913 C C . VAL A 1 108 ? 7.362 13.869 -11.266 1.00 98.44 108 VAL A C 1
ATOM 915 O O . VAL A 1 108 ? 6.188 13.530 -11.404 1.00 98.44 108 VAL A O 1
ATOM 918 N N . LEU A 1 109 ? 7.933 14.014 -10.064 1.00 98.69 109 LEU A N 1
ATOM 919 C CA . LEU A 1 109 ? 7.191 13.810 -8.820 1.00 98.69 109 LEU A CA 1
ATOM 920 C C . LEU A 1 109 ? 6.006 14.767 -8.725 1.00 98.69 109 LEU A C 1
ATOM 922 O O . LEU A 1 109 ? 4.883 14.315 -8.531 1.00 98.69 109 LEU A O 1
ATOM 926 N N . ASN A 1 110 ? 6.239 16.061 -8.947 1.00 98.81 110 ASN A N 1
ATOM 927 C CA . ASN A 1 110 ? 5.205 17.089 -8.889 1.00 98.81 110 ASN A CA 1
ATOM 928 C C . ASN A 1 110 ? 4.086 16.810 -9.894 1.00 98.81 110 ASN A C 1
ATOM 930 O O . ASN A 1 110 ? 2.913 16.932 -9.550 1.00 98.81 110 ASN A O 1
ATOM 934 N N . TYR A 1 111 ? 4.430 16.380 -11.112 1.00 98.69 111 TYR A N 1
ATOM 935 C CA . TYR A 1 111 ? 3.444 15.988 -12.115 1.00 98.69 111 TYR A CA 1
ATOM 936 C C . TYR A 1 111 ? 2.576 14.816 -11.634 1.00 98.69 111 TYR A C 1
ATOM 938 O O . TYR A 1 111 ? 1.346 14.903 -11.641 1.00 98.69 111 TYR A O 1
ATOM 946 N N . ILE A 1 112 ? 3.202 13.737 -11.153 1.00 98.31 112 ILE A N 1
ATOM 947 C CA . ILE A 1 112 ? 2.480 12.565 -10.642 1.00 98.31 112 ILE A CA 1
ATOM 948 C C . ILE A 1 112 ? 1.615 12.958 -9.438 1.00 98.31 112 ILE A C 1
ATOM 950 O O . ILE A 1 112 ? 0.438 12.612 -9.386 1.00 98.31 112 ILE A O 1
ATOM 954 N N . HIS A 1 113 ? 2.162 13.703 -8.476 1.00 98.81 113 HIS A N 1
ATOM 955 C CA . HIS A 1 113 ? 1.459 14.127 -7.260 1.00 98.81 113 HIS A CA 1
ATOM 956 C C . HIS A 1 113 ? 0.269 15.028 -7.565 1.00 98.81 113 HIS A C 1
ATOM 958 O O . HIS A 1 113 ? -0.794 14.847 -6.971 1.00 98.81 113 HIS A O 1
ATOM 964 N N . TYR A 1 114 ? 0.416 15.945 -8.519 1.00 98.81 114 TYR A N 1
ATOM 965 C CA . TYR A 1 114 ? -0.679 16.790 -8.974 1.00 98.81 114 TYR A CA 1
ATOM 966 C C . TYR A 1 114 ? -1.826 15.945 -9.539 1.00 98.81 114 TYR A C 1
ATOM 968 O O . TYR A 1 114 ? -2.975 16.078 -9.114 1.00 98.81 114 TYR A O 1
ATOM 976 N N . HIS A 1 115 ? -1.521 15.007 -10.439 1.00 98.75 115 HIS A N 1
ATOM 977 C CA . HIS A 1 115 ? -2.547 14.171 -11.061 1.00 98.75 115 HIS A CA 1
ATOM 978 C C . HIS A 1 115 ? -3.165 13.143 -10.106 1.00 98.75 115 HIS A C 1
ATOM 980 O O . HIS A 1 115 ? -4.344 12.825 -10.244 1.00 98.75 115 HIS A O 1
ATOM 986 N N . ARG A 1 116 ? -2.444 12.718 -9.061 1.00 98.50 116 ARG A N 1
ATOM 987 C CA . ARG A 1 116 ? -2.978 11.869 -7.978 1.00 98.50 116 ARG A CA 1
ATOM 988 C C . ARG A 1 116 ? -4.144 12.507 -7.220 1.00 98.50 116 ARG A C 1
ATOM 990 O O . ARG A 1 116 ? -4.864 11.798 -6.511 1.00 98.50 116 ARG A O 1
ATOM 997 N N . ALA A 1 117 ? -4.369 13.818 -7.334 1.00 98.56 117 ALA A N 1
ATOM 998 C CA . ALA A 1 117 ? -5.559 14.462 -6.784 1.00 98.56 117 ALA A CA 1
ATOM 999 C C . ALA A 1 117 ? -6.854 13.953 -7.450 1.00 98.56 117 ALA A C 1
ATOM 1001 O O . ALA A 1 117 ? -7.857 13.777 -6.751 1.00 98.56 117 ALA A O 1
ATOM 1002 N N . TYR A 1 118 ? -6.806 13.631 -8.746 1.00 98.69 118 TYR A N 1
ATOM 1003 C CA . TYR A 1 118 ? -7.951 13.261 -9.579 1.00 98.69 118 TYR A CA 1
ATOM 1004 C C . TYR A 1 118 ? -8.048 11.739 -9.722 1.00 98.69 118 TYR A C 1
ATOM 1006 O O . TYR A 1 118 ? -7.329 11.129 -10.505 1.00 98.69 118 TYR A O 1
ATOM 1014 N N . LYS A 1 119 ? -8.934 11.119 -8.938 1.00 98.81 119 LYS A N 1
ATOM 1015 C CA . LYS A 1 119 ? -9.034 9.654 -8.856 1.00 98.81 119 LYS A CA 1
ATOM 1016 C C . LYS A 1 119 ? -9.708 9.097 -10.101 1.00 98.81 119 LYS A C 1
ATOM 1018 O O . LYS A 1 119 ? -10.751 9.594 -10.532 1.00 98.81 119 LYS A O 1
ATOM 1023 N N . THR A 1 120 ? -9.139 8.027 -10.632 1.00 98.81 120 THR A N 1
ATOM 1024 C CA . THR A 1 120 ? -9.779 7.188 -11.646 1.00 98.81 120 THR A CA 1
ATOM 1025 C C . THR A 1 120 ? -11.004 6.471 -11.067 1.00 98.81 120 THR A C 1
ATOM 1027 O O . THR A 1 120 ? -11.175 6.380 -9.850 1.00 98.81 120 THR A O 1
ATOM 1030 N N . GLN A 1 121 ? -11.864 5.915 -11.928 1.00 98.75 121 GLN A N 1
ATOM 1031 C CA . GLN A 1 121 ? -13.008 5.121 -11.455 1.00 98.75 121 GLN A CA 1
ATOM 1032 C C . GLN A 1 121 ? -12.564 3.886 -10.664 1.00 98.75 121 GLN A C 1
ATOM 1034 O O . GLN A 1 121 ? -13.154 3.591 -9.630 1.00 98.75 121 GLN A O 1
ATOM 1039 N N . TYR A 1 122 ? -11.482 3.227 -11.091 1.00 98.62 122 TYR A N 1
ATOM 1040 C CA . TYR A 1 122 ? -10.875 2.122 -10.349 1.00 98.62 122 TYR A CA 1
ATOM 1041 C C . TYR A 1 122 ? -10.506 2.538 -8.917 1.00 98.62 122 TYR A C 1
ATOM 1043 O O . TYR A 1 122 ? -10.942 1.908 -7.957 1.00 98.62 122 TYR A O 1
ATOM 1051 N N . GLU A 1 123 ? -9.780 3.649 -8.756 1.00 98.81 123 GLU A N 1
ATOM 1052 C CA . GLU A 1 123 ? -9.389 4.139 -7.431 1.00 98.81 123 GLU A CA 1
ATOM 1053 C C . GLU A 1 123 ? -10.598 4.527 -6.572 1.00 98.81 123 GLU A C 1
ATOM 1055 O O . GLU A 1 123 ? -10.598 4.276 -5.367 1.00 98.81 123 GLU A O 1
ATOM 1060 N N . LEU A 1 124 ? -11.645 5.110 -7.168 1.00 98.81 124 LEU A N 1
ATOM 1061 C CA . LEU A 1 124 ? -12.886 5.406 -6.451 1.00 98.81 124 LEU A CA 1
ATOM 1062 C C . LEU A 1 124 ? -13.569 4.129 -5.948 1.00 98.81 124 LEU A C 1
ATOM 1064 O O . LEU A 1 124 ? -14.018 4.112 -4.802 1.00 98.81 124 LEU A O 1
ATOM 1068 N N . GLU A 1 125 ? -13.614 3.055 -6.740 1.00 98.75 125 GLU A N 1
ATOM 1069 C CA . GLU A 1 125 ? -14.146 1.769 -6.268 1.00 98.75 125 GLU A CA 1
ATOM 1070 C C . GLU A 1 125 ? -1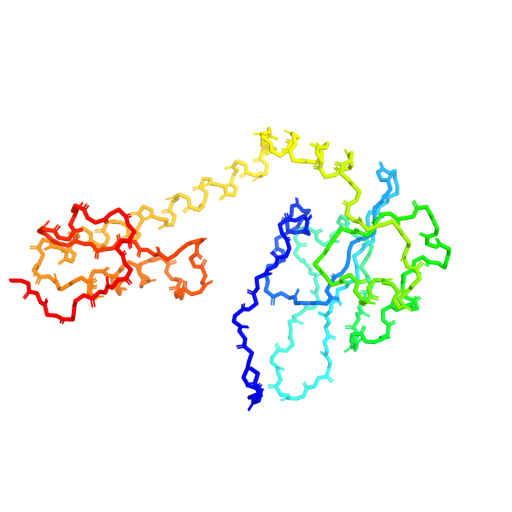3.295 1.171 -5.142 1.00 98.75 125 GLU A C 1
ATOM 1072 O O . GLU A 1 125 ? -13.843 0.726 -4.129 1.00 98.75 125 GLU A O 1
ATOM 1077 N N . CYS A 1 126 ? -11.964 1.236 -5.244 1.00 98.69 126 CYS A N 1
ATOM 1078 C CA . CYS A 1 126 ? -11.073 0.820 -4.159 1.00 98.69 126 CYS A CA 1
ATOM 1079 C C . CYS A 1 126 ? -11.350 1.604 -2.866 1.00 98.69 126 CYS A C 1
ATOM 1081 O O . CYS A 1 126 ? -11.448 1.007 -1.791 1.00 98.69 126 CYS A O 1
ATOM 1083 N N . LEU A 1 127 ? -11.532 2.926 -2.960 1.00 98.75 127 LEU A N 1
ATOM 1084 C CA . LEU A 1 127 ? -11.853 3.784 -1.816 1.00 98.75 127 LEU A CA 1
ATOM 1085 C C . LEU A 1 127 ? -13.222 3.455 -1.210 1.00 98.75 127 LEU A C 1
ATOM 1087 O O . LEU A 1 127 ? -13.355 3.410 0.013 1.00 98.75 127 LEU A O 1
ATOM 1091 N N . ARG A 1 128 ? -14.241 3.180 -2.035 1.00 98.81 128 ARG A N 1
ATOM 1092 C CA . ARG A 1 128 ? -15.557 2.740 -1.543 1.00 98.81 128 ARG A CA 1
ATOM 1093 C C . ARG A 1 128 ? -15.461 1.408 -0.808 1.00 98.81 128 ARG A C 1
ATOM 1095 O O . ARG A 1 128 ? -16.061 1.263 0.257 1.00 98.81 128 ARG A O 1
ATOM 1102 N N . ASN A 1 129 ? -14.686 0.459 -1.332 1.00 98.56 129 ASN A N 1
ATOM 1103 C CA . ASN A 1 129 ? -14.478 -0.823 -0.667 1.00 98.56 129 ASN A CA 1
ATOM 1104 C C . ASN A 1 129 ? -13.736 -0.664 0.671 1.00 98.56 129 ASN A C 1
ATOM 1106 O O . ASN A 1 129 ? -14.163 -1.244 1.667 1.00 98.56 129 ASN A O 1
ATOM 1110 N N . ALA A 1 130 ? -12.695 0.172 0.720 1.00 98.62 130 ALA A N 1
ATOM 1111 C CA . ALA A 1 130 ? -11.990 0.491 1.962 1.00 98.62 130 ALA A CA 1
ATOM 1112 C C . ALA A 1 130 ? -12.925 1.129 3.007 1.00 98.62 130 ALA A C 1
ATOM 1114 O O . ALA A 1 130 ? -12.941 0.704 4.160 1.00 98.62 130 ALA A O 1
ATOM 1115 N N . ASN A 1 131 ? -13.774 2.080 2.596 1.00 98.75 131 ASN A N 1
ATOM 1116 C CA . ASN A 1 131 ? -14.769 2.695 3.481 1.00 98.75 131 ASN A CA 1
ATOM 1117 C C . ASN A 1 131 ? -15.797 1.688 4.006 1.00 98.75 131 ASN A C 1
ATOM 1119 O O . ASN A 1 131 ? -16.189 1.769 5.166 1.00 98.75 131 ASN A O 1
ATOM 1123 N N . ARG A 1 132 ? -16.235 0.733 3.178 1.00 98.69 132 ARG A N 1
ATOM 1124 C CA . ARG A 1 132 ? -17.165 -0.317 3.613 1.00 98.69 132 ARG A CA 1
ATOM 1125 C C . ARG A 1 132 ? -16.564 -1.155 4.743 1.00 98.69 132 ARG A C 1
ATOM 1127 O O . ARG A 1 132 ? -17.223 -1.336 5.759 1.00 98.69 132 ARG A O 1
ATOM 1134 N N . ILE A 1 133 ? -15.310 -1.587 4.585 1.00 98.62 133 ILE A N 1
ATOM 1135 C CA . ILE A 1 133 ? -14.569 -2.331 5.615 1.00 98.62 133 ILE A CA 1
ATOM 1136 C C . ILE A 1 133 ? -14.442 -1.490 6.893 1.00 98.62 133 ILE A C 1
ATOM 1138 O O . ILE A 1 133 ? -14.785 -1.959 7.976 1.00 98.62 133 ILE A O 1
ATOM 1142 N N . ALA A 1 134 ? -14.019 -0.228 6.774 1.00 98.69 134 ALA A N 1
ATOM 1143 C CA . ALA A 1 134 ? -13.841 0.661 7.923 1.00 98.69 134 ALA A CA 1
ATOM 1144 C C . ALA A 1 134 ? -15.144 0.883 8.711 1.00 98.69 134 ALA A C 1
ATOM 1146 O O . ALA A 1 134 ? -15.135 0.899 9.941 1.00 98.69 134 ALA A O 1
ATOM 1147 N N . VAL A 1 135 ? -16.285 1.016 8.024 1.00 98.75 135 VAL A N 1
ATOM 1148 C CA . VAL A 1 135 ? -17.596 1.175 8.674 1.00 98.75 135 VAL A CA 1
ATOM 1149 C C . VAL A 1 135 ? -17.972 -0.054 9.504 1.00 98.75 135 VAL A C 1
ATOM 1151 O O . VAL A 1 135 ? -18.544 0.107 10.584 1.00 98.75 135 VAL A O 1
ATOM 1154 N N . ASP A 1 136 ? -17.654 -1.262 9.041 1.00 98.62 136 ASP A N 1
ATOM 1155 C CA . ASP A 1 136 ? -17.902 -2.484 9.811 1.00 98.62 136 ASP A CA 1
ATOM 1156 C C . ASP A 1 136 ? -17.046 -2.510 11.090 1.00 98.62 136 ASP A C 1
ATOM 1158 O O . ASP A 1 136 ? -17.571 -2.774 12.175 1.00 98.62 136 ASP A O 1
ATOM 1162 N N . GLY A 1 137 ? -15.776 -2.098 10.992 1.00 98.75 137 GLY A N 1
ATOM 1163 C CA . GLY A 1 137 ? -14.895 -1.871 12.143 1.00 98.75 137 GLY A CA 1
ATOM 1164 C C . GLY A 1 137 ? -15.454 -0.854 13.139 1.00 98.75 137 GLY A C 1
ATOM 1165 O O . GLY A 1 137 ? -15.542 -1.127 14.335 1.00 98.75 137 GLY A O 1
ATOM 1166 N N . HIS A 1 138 ? -15.903 0.306 12.656 1.00 98.88 138 HIS A N 1
ATOM 1167 C CA . HIS A 1 138 ? -16.466 1.357 13.508 1.00 98.88 138 HIS A CA 1
ATOM 1168 C C . HIS A 1 138 ? -17.760 0.940 14.214 1.00 98.88 138 HIS A C 1
ATOM 1170 O O . HIS A 1 138 ? -17.981 1.341 15.356 1.00 98.88 138 HIS A O 1
ATOM 1176 N N . LYS A 1 139 ? -18.620 0.137 13.576 1.00 98.88 139 LYS A N 1
ATOM 1177 C CA . LYS A 1 139 ? -19.824 -0.405 14.229 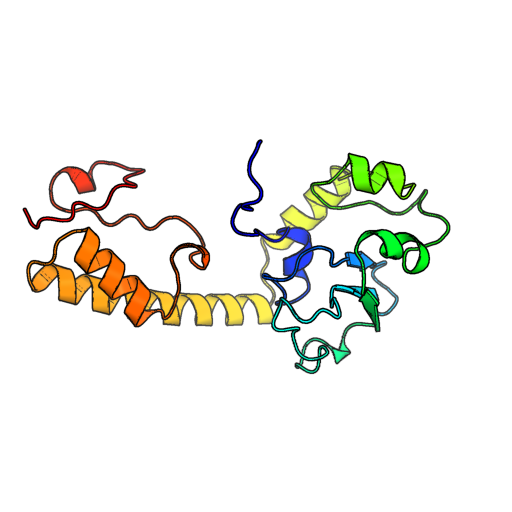1.00 98.88 139 LYS A CA 1
ATOM 1178 C C . LYS A 1 139 ? -19.457 -1.358 15.365 1.00 98.88 139 LYS A C 1
ATOM 1180 O O . LYS A 1 139 ? -20.010 -1.221 16.451 1.00 98.88 139 LYS A O 1
ATOM 1185 N N . ALA A 1 140 ? -18.501 -2.261 15.140 1.00 98.88 140 ALA A N 1
ATOM 1186 C CA . ALA A 1 140 ? -18.024 -3.173 16.177 1.00 98.88 140 ALA A CA 1
ATOM 1187 C C . ALA A 1 140 ? -17.353 -2.423 17.339 1.00 98.88 140 ALA A C 1
ATOM 1189 O O . ALA A 1 140 ? -17.653 -2.690 18.500 1.00 98.88 140 ALA A O 1
ATOM 1190 N N . ALA A 1 141 ? -16.514 -1.430 17.033 1.00 98.81 141 ALA A N 1
ATOM 1191 C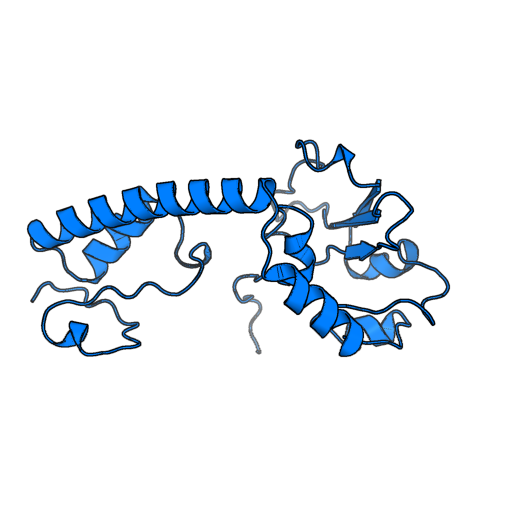 CA . ALA A 1 141 ? -15.884 -0.561 18.025 1.00 98.81 141 ALA A CA 1
ATOM 1192 C C . ALA A 1 141 ? -16.919 0.214 18.861 1.00 98.81 141 ALA A C 1
ATOM 1194 O O . ALA A 1 141 ? -16.814 0.278 20.084 1.00 98.81 141 ALA A O 1
ATOM 1195 N N . ARG A 1 142 ? -17.962 0.757 18.216 1.00 98.88 142 ARG A N 1
ATOM 1196 C CA . ARG A 1 142 ? -19.085 1.420 18.895 1.00 98.88 142 ARG A CA 1
ATOM 1197 C C . ARG A 1 142 ? -19.795 0.471 19.864 1.00 98.88 142 ARG A C 1
ATOM 1199 O O . ARG A 1 142 ? -20.117 0.869 20.979 1.00 98.88 142 ARG A O 1
ATOM 1206 N N . ASP A 1 143 ? -20.061 -0.759 19.441 1.00 98.88 143 ASP A N 1
ATOM 1207 C CA . ASP A 1 143 ? -20.753 -1.739 20.280 1.00 98.88 143 ASP A CA 1
ATOM 1208 C C . ASP A 1 143 ? -19.877 -2.157 21.474 1.00 98.88 143 ASP A C 1
ATOM 1210 O O . ASP A 1 143 ? -20.373 -2.245 22.595 1.00 98.88 143 ASP A O 1
ATOM 1214 N N . ALA A 1 144 ? -18.565 -2.324 21.268 1.00 98.75 144 ALA A N 1
ATOM 1215 C CA . ALA A 1 144 ? -17.602 -2.563 22.346 1.00 98.75 144 ALA A CA 1
ATOM 1216 C C . ALA A 1 144 ? -17.556 -1.401 23.354 1.00 98.75 144 ALA A C 1
ATOM 1218 O O . ALA A 1 144 ? -17.566 -1.640 24.561 1.00 98.75 144 ALA A O 1
ATOM 1219 N N . PHE A 1 145 ? -17.595 -0.155 22.874 1.00 98.75 145 PHE A N 1
ATOM 1220 C CA . PHE A 1 145 ? -17.678 1.033 23.725 1.00 98.75 145 PHE A CA 1
ATOM 1221 C C . PHE A 1 145 ? -18.935 1.027 24.608 1.00 98.75 145 PHE A C 1
ATOM 1223 O O . PHE A 1 145 ? -18.831 1.159 25.826 1.00 98.75 145 PHE A O 1
ATOM 1230 N N . PHE A 1 146 ? -20.124 0.821 24.030 1.00 98.69 146 PHE A N 1
ATOM 1231 C CA . PHE A 1 146 ? -21.372 0.805 24.810 1.00 98.69 146 PHE A CA 1
ATOM 1232 C C . PHE A 1 146 ? -21.477 -0.377 25.782 1.00 98.69 146 PHE A C 1
ATOM 1234 O O . PHE A 1 146 ? -22.216 -0.292 26.761 1.00 98.69 146 PHE A O 1
ATOM 1241 N N . ASN A 1 147 ? -20.719 -1.448 25.546 1.00 98.44 147 ASN A N 1
ATOM 1242 C CA . ASN A 1 147 ? -20.602 -2.583 26.460 1.00 98.44 147 ASN A CA 1
ATOM 1243 C C . ASN A 1 147 ? -19.548 -2.374 27.564 1.00 98.44 147 ASN A C 1
ATOM 1245 O O . ASN A 1 147 ? -19.299 -3.298 28.336 1.00 98.44 147 ASN A O 1
ATOM 1249 N N . GLY A 1 148 ? -18.940 -1.185 27.658 1.00 98.06 148 GLY A N 1
ATOM 1250 C CA . GLY A 1 148 ? -17.947 -0.858 28.684 1.00 98.06 148 GLY A CA 1
ATOM 1251 C C . GLY A 1 148 ? -16.568 -1.476 28.439 1.00 98.06 148 GLY A C 1
ATOM 1252 O O . GLY A 1 148 ? -15.842 -1.730 29.397 1.00 98.06 148 GLY A O 1
ATOM 1253 N N . GLY A 1 149 ? -16.215 -1.758 27.180 1.00 98.38 149 GLY A N 1
ATOM 1254 C CA . GLY A 1 149 ? -14.876 -2.221 26.814 1.00 98.38 149 GLY A CA 1
ATOM 1255 C C . GLY A 1 149 ? -13.803 -1.158 27.067 1.00 98.38 149 GLY A C 1
ATOM 1256 O O . GLY A 1 149 ? -14.067 0.041 26.970 1.00 98.38 149 GLY A O 1
ATOM 1257 N N . SER A 1 150 ? -12.582 -1.604 27.370 1.00 98.75 150 SER A N 1
ATOM 1258 C CA . SER A 1 150 ? -11.410 -0.724 27.425 1.00 98.75 150 SER A CA 1
ATOM 1259 C C . SER A 1 150 ? -11.030 -0.203 26.032 1.00 98.75 150 SER A C 1
ATOM 1261 O O . SER A 1 150 ? -11.500 -0.719 25.015 1.00 98.75 150 SER A O 1
ATOM 1263 N N . GLU A 1 151 ? -10.149 0.796 25.951 1.00 98.81 151 GLU A N 1
ATOM 1264 C CA . GLU A 1 151 ? -9.625 1.271 24.660 1.00 98.81 151 GLU A CA 1
ATOM 1265 C C . GLU A 1 151 ? -8.955 0.134 23.877 1.00 98.81 151 GLU A C 1
ATOM 1267 O O . GLU A 1 151 ? -9.153 0.007 22.666 1.00 98.81 151 GLU A O 1
ATOM 1272 N N . PHE A 1 152 ? -8.232 -0.748 24.577 1.00 98.75 152 PHE A N 1
ATOM 1273 C CA . PHE A 1 152 ? -7.654 -1.945 23.974 1.00 98.75 152 PHE A CA 1
ATOM 1274 C C . PHE A 1 152 ? -8.731 -2.894 23.427 1.00 98.75 152 PHE A C 1
ATOM 1276 O O . PHE A 1 152 ? -8.627 -3.326 22.280 1.00 98.75 152 PHE A O 1
ATOM 1283 N N . ASP A 1 153 ? -9.791 -3.180 24.191 1.00 98.75 153 ASP A N 1
ATOM 1284 C CA . ASP A 1 153 ? -10.882 -4.061 23.740 1.00 98.75 153 ASP A CA 1
ATOM 1285 C C . ASP A 1 153 ? -11.603 -3.494 22.510 1.00 98.75 153 ASP A C 1
ATOM 1287 O O . ASP A 1 153 ? -11.922 -4.226 21.571 1.00 98.75 153 ASP A O 1
ATOM 1291 N N . ILE A 1 154 ? -11.829 -2.177 22.489 1.00 98.88 154 ILE A N 1
ATOM 1292 C CA . ILE A 1 154 ? -12.453 -1.470 21.365 1.00 98.88 154 ILE A CA 1
ATOM 1293 C C . ILE A 1 154 ? -11.565 -1.560 20.115 1.00 98.88 154 ILE A C 1
ATOM 1295 O O . ILE A 1 154 ? -12.070 -1.849 19.025 1.00 98.88 154 ILE A O 1
ATOM 1299 N N . GLN A 1 155 ? -10.249 -1.373 20.259 1.00 98.81 155 GLN A N 1
ATOM 1300 C CA . GLN A 1 155 ? -9.297 -1.548 19.160 1.00 98.81 155 GLN A CA 1
ATOM 1301 C C . GLN A 1 155 ? -9.296 -2.992 18.638 1.00 98.81 155 GLN A C 1
ATOM 1303 O O . GLN A 1 155 ? -9.332 -3.205 17.425 1.00 98.81 155 GLN A O 1
ATOM 1308 N N . GLN A 1 156 ? -9.310 -3.997 19.519 1.00 98.81 156 GLN A N 1
ATOM 1309 C CA . GLN A 1 156 ? -9.383 -5.401 19.097 1.00 98.81 156 GLN A CA 1
ATOM 1310 C C . GLN A 1 156 ? -10.697 -5.710 18.368 1.00 98.81 156 GLN A C 1
ATOM 1312 O O . GLN A 1 156 ? -10.680 -6.370 17.327 1.00 98.81 156 GLN A O 1
ATOM 1317 N N . ALA A 1 157 ? -11.828 -5.184 18.849 1.00 98.81 157 ALA A N 1
ATOM 1318 C CA . ALA A 1 157 ? -13.120 -5.333 18.181 1.00 98.81 157 ALA A CA 1
ATOM 1319 C C . ALA A 1 157 ? -13.108 -4.730 16.767 1.00 98.81 157 ALA A C 1
ATOM 1321 O O . ALA A 1 157 ? -13.629 -5.347 15.833 1.00 98.81 157 ALA A O 1
ATOM 1322 N N . TYR A 1 158 ? -12.469 -3.566 16.591 1.00 98.88 158 TYR A N 1
ATOM 1323 C CA . TYR A 1 158 ? -12.273 -2.954 15.277 1.00 98.88 158 TYR A CA 1
ATOM 1324 C C . TYR A 1 158 ? -11.474 -3.878 14.346 1.00 98.88 158 TYR A C 1
ATOM 1326 O O . TYR A 1 158 ? -11.968 -4.237 13.277 1.00 98.88 158 TYR A O 1
ATOM 1334 N N . LEU A 1 159 ? -10.275 -4.304 14.762 1.00 98.75 159 LEU A N 1
ATOM 1335 C CA . LEU A 1 159 ? -9.379 -5.151 13.959 1.00 98.75 159 LEU A CA 1
ATOM 1336 C C . LEU A 1 159 ? -10.037 -6.479 13.557 1.00 98.75 159 LEU A C 1
ATOM 1338 O O . LEU A 1 159 ? -9.949 -6.914 12.406 1.00 98.75 159 LEU A O 1
ATOM 1342 N N . MET A 1 160 ? -10.748 -7.113 14.493 1.00 98.62 160 MET A N 1
ATOM 1343 C CA . MET A 1 160 ? -11.472 -8.356 14.234 1.00 98.62 160 MET A CA 1
ATOM 1344 C C . MET A 1 160 ? -12.575 -8.177 13.189 1.00 98.62 160 MET A C 1
ATOM 1346 O O . MET A 1 160 ? -12.732 -9.025 12.307 1.00 98.62 160 MET A O 1
ATOM 1350 N N . ALA A 1 161 ? -13.339 -7.087 13.276 1.00 98.69 161 ALA A N 1
ATOM 1351 C CA . ALA A 1 161 ? -14.431 -6.811 12.351 1.00 98.69 161 ALA A CA 1
ATOM 1352 C C . ALA A 1 161 ? -13.931 -6.431 10.950 1.00 98.69 161 ALA A C 1
ATOM 1354 O O . ALA A 1 161 ? -14.534 -6.848 9.960 1.00 98.69 161 ALA A O 1
ATOM 1355 N N . THR A 1 162 ? -12.812 -5.706 10.847 1.00 98.56 162 THR A N 1
ATOM 1356 C CA . THR A 1 162 ? -12.204 -5.370 9.549 1.00 98.56 162 THR A CA 1
ATOM 1357 C C . THR A 1 162 ? -11.380 -6.507 8.949 1.00 98.56 162 THR A C 1
ATOM 1359 O O . THR A 1 162 ? -11.070 -6.464 7.759 1.00 98.56 162 THR A O 1
ATOM 1362 N N . ARG A 1 163 ? -11.048 -7.533 9.746 1.00 98.31 163 ARG A N 1
ATOM 1363 C CA . ARG A 1 163 ? -10.096 -8.604 9.408 1.00 98.31 163 ARG A CA 1
ATOM 1364 C C . ARG A 1 163 ? -8.734 -8.065 8.979 1.00 98.31 163 ARG A C 1
ATOM 1366 O O . ARG A 1 163 ? -8.138 -8.566 8.030 1.00 98.31 163 ARG A O 1
ATOM 1373 N N . GLN A 1 164 ? -8.268 -7.047 9.691 1.00 97.88 164 GLN A N 1
ATOM 1374 C CA . GLN A 1 164 ? -6.955 -6.451 9.495 1.00 97.88 164 GLN A CA 1
ATOM 1375 C C . GLN A 1 164 ? -6.109 -6.678 10.744 1.00 97.88 164 GLN A C 1
ATOM 1377 O O . GLN A 1 164 ? -6.586 -6.567 11.871 1.00 97.88 164 GLN A O 1
ATOM 1382 N N . SER A 1 165 ? -4.835 -6.969 10.543 1.00 97.88 165 SER A N 1
ATOM 1383 C CA . SER A 1 165 ? -3.795 -6.775 11.543 1.00 97.88 165 SER A CA 1
ATOM 1384 C C . SER A 1 165 ? -3.483 -5.283 11.703 1.00 97.88 165 SER A C 1
ATOM 1386 O O . SER A 1 165 ? -3.799 -4.459 10.843 1.00 97.88 165 SER A O 1
ATOM 1388 N N . GLU A 1 166 ? -2.810 -4.921 12.795 1.00 97.38 166 GLU A N 1
ATOM 1389 C CA . GLU A 1 166 ? -2.436 -3.529 13.074 1.00 97.38 166 GLU A CA 1
ATOM 1390 C C . GLU A 1 166 ? -1.626 -2.894 11.928 1.00 97.38 166 GLU A C 1
ATOM 1392 O O . GLU A 1 166 ? -1.867 -1.753 11.536 1.00 97.38 166 GLU A O 1
ATOM 1397 N N . ASN A 1 167 ? -0.713 -3.658 11.322 1.00 97.31 167 ASN A N 1
ATOM 1398 C CA . ASN A 1 167 ? 0.151 -3.175 10.245 1.00 97.31 167 ASN A CA 1
ATOM 1399 C C . ASN A 1 167 ? -0.548 -3.050 8.882 1.00 97.31 167 ASN A C 1
ATOM 1401 O O . ASN A 1 167 ? 0.023 -2.440 7.973 1.00 97.31 167 ASN A O 1
ATOM 1405 N N . GLU A 1 168 ? -1.753 -3.595 8.723 1.00 96.62 168 GLU A N 1
ATOM 1406 C CA . GLU A 1 168 ? -2.558 -3.459 7.502 1.00 96.62 168 GLU A CA 1
ATOM 1407 C C . GLU A 1 168 ? -3.416 -2.191 7.504 1.00 96.62 168 GLU A C 1
ATOM 1409 O O . GLU A 1 168 ? -3.909 -1.768 6.455 1.00 96.62 168 GLU A O 1
ATOM 1414 N N . MET A 1 169 ? -3.577 -1.553 8.666 1.00 96.38 169 MET A N 1
ATOM 1415 C CA . MET A 1 169 ? -4.276 -0.280 8.765 1.00 96.38 169 MET A CA 1
ATOM 1416 C C . MET A 1 169 ? -3.489 0.832 8.048 1.00 96.38 169 MET A C 1
ATOM 1418 O O . MET A 1 169 ? -2.252 0.834 8.046 1.00 96.38 169 MET A O 1
ATOM 1422 N N . PRO A 1 170 ? -4.181 1.814 7.438 1.00 97.25 170 PRO A N 1
AT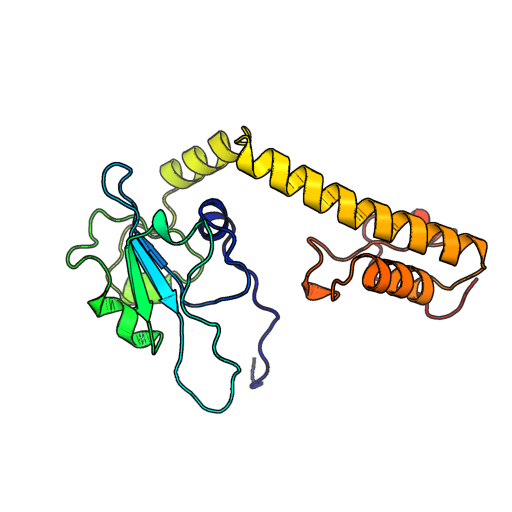OM 1423 C CA . PRO A 1 170 ? -3.521 2.911 6.730 1.00 97.25 170 PRO A CA 1
ATOM 1424 C C . PRO A 1 170 ? -2.743 3.854 7.662 1.00 97.25 170 PRO A C 1
ATOM 1426 O O . PRO A 1 170 ? -1.837 4.547 7.202 1.00 97.25 170 PRO A O 1
ATOM 1429 N N . TYR A 1 171 ? -3.096 3.885 8.948 1.00 97.94 171 TYR A N 1
ATOM 1430 C CA . TYR A 1 171 ? -2.439 4.630 10.021 1.00 97.94 171 TYR A CA 1
ATOM 1431 C C . TYR A 1 171 ? -2.725 3.942 11.366 1.00 97.94 171 TYR A C 1
ATOM 1433 O O . TYR A 1 171 ? -3.602 3.082 11.446 1.00 97.94 171 TYR A O 1
ATOM 1441 N N . GLY A 1 172 ? -1.989 4.312 12.419 1.00 98.00 172 GLY A N 1
ATOM 1442 C CA . GLY A 1 172 ? -2.272 3.836 13.775 1.00 98.00 172 GLY A CA 1
ATOM 1443 C C . GLY A 1 172 ? -3.597 4.408 14.271 1.00 98.00 172 GLY A C 1
ATOM 1444 O O . GLY A 1 172 ? -3.732 5.628 14.367 1.00 98.00 172 GLY A O 1
ATOM 1445 N N . ASN A 1 173 ? -4.575 3.540 14.534 1.00 98.56 173 ASN A N 1
ATOM 1446 C CA . ASN A 1 173 ? -5.893 3.951 15.009 1.00 98.56 173 ASN A CA 1
ATOM 1447 C C . ASN A 1 173 ? -5.794 4.810 16.275 1.00 98.56 173 ASN A C 1
ATOM 1449 O O . ASN A 1 173 ? -4.943 4.582 17.129 1.00 98.56 173 ASN A O 1
ATOM 1453 N N . ILE A 1 174 ? -6.729 5.747 16.410 1.00 98.81 174 ILE A N 1
ATOM 1454 C CA . ILE A 1 174 ? -6.939 6.514 17.635 1.00 98.81 174 ILE A CA 1
ATOM 1455 C C . ILE A 1 174 ? -8.210 5.972 18.286 1.00 98.81 174 ILE A C 1
ATOM 1457 O O . ILE A 1 174 ? -9.301 6.116 17.730 1.00 98.81 174 ILE A O 1
ATOM 1461 N N . VAL A 1 175 ? -8.063 5.337 19.447 1.00 98.75 175 VAL A N 1
ATOM 1462 C CA . VAL A 1 175 ? -9.170 4.809 20.253 1.00 98.75 175 VAL A CA 1
ATOM 1463 C C . VAL A 1 175 ? -9.025 5.389 21.648 1.00 98.75 175 VAL A C 1
ATOM 1465 O O . VAL A 1 175 ? -8.135 4.992 22.387 1.00 98.75 175 VAL A O 1
ATOM 1468 N N . ALA A 1 176 ? -9.864 6.369 21.967 1.00 98.69 176 ALA A N 1
ATOM 1469 C CA . ALA A 1 176 ? -9.732 7.182 23.166 1.00 98.69 176 ALA A CA 1
ATOM 1470 C C . ALA A 1 176 ? -11.055 7.240 23.934 1.00 98.69 176 ALA A C 1
ATOM 1472 O O . ALA A 1 176 ? -12.122 7.368 23.325 1.00 98.69 176 ALA A O 1
ATOM 1473 N N . LEU A 1 177 ? -10.976 7.182 25.263 1.00 98.75 177 LEU A N 1
ATOM 1474 C CA . LEU A 1 177 ? -12.105 7.358 26.174 1.00 98.75 177 LEU A CA 1
ATOM 1475 C C . LEU A 1 177 ? -11.916 8.598 27.060 1.00 98.75 177 LEU A C 1
ATOM 1477 O O . LEU A 1 177 ? -10.802 8.970 27.420 1.00 98.75 177 LEU A O 1
ATOM 1481 N N . ASN A 1 178 ? -13.029 9.232 27.437 1.00 98.38 178 ASN A N 1
ATOM 1482 C CA . ASN A 1 178 ? -13.080 10.363 28.372 1.00 98.38 178 ASN A CA 1
ATOM 1483 C C . ASN A 1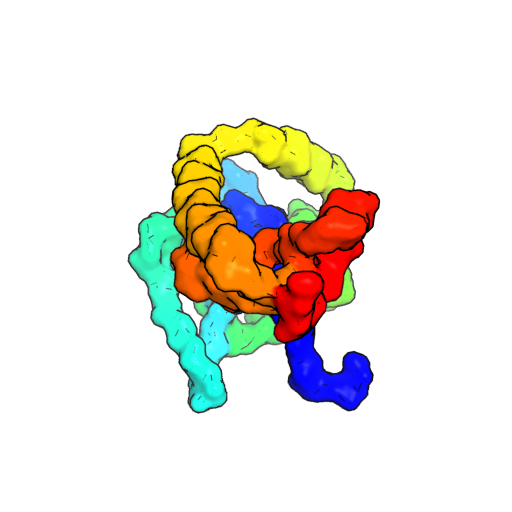 178 ? -12.093 11.498 28.020 1.00 98.38 178 ASN A C 1
ATOM 1485 O O . ASN A 1 178 ? -12.186 12.082 26.940 1.00 98.38 178 ASN A O 1
ATOM 1489 N N . GLU A 1 179 ? -11.167 11.848 28.914 1.00 98.50 179 GLU A N 1
ATOM 1490 C CA . GLU A 1 179 ? -10.187 12.919 28.722 1.00 98.50 179 GLU A CA 1
ATOM 1491 C C . GLU A 1 179 ? -9.212 12.631 27.574 1.00 98.50 179 GLU A C 1
ATOM 1493 O O . GLU A 1 179 ? -8.747 13.572 26.922 1.00 98.50 179 GLU A O 1
ATOM 1498 N N . ASN A 1 180 ? -8.950 11.354 27.265 1.00 98.62 180 ASN A N 1
ATOM 1499 C CA . ASN A 1 180 ? -8.063 10.977 26.162 1.00 98.62 180 ASN A CA 1
ATOM 1500 C C . ASN A 1 180 ? -8.618 11.455 24.810 1.00 98.62 180 ASN A C 1
ATOM 1502 O O . ASN A 1 180 ? -7.845 11.701 23.886 1.00 98.62 180 ASN A O 1
ATOM 1506 N N . CYS A 1 181 ? -9.932 11.697 24.700 1.00 98.56 181 CYS A N 1
ATOM 1507 C CA . CYS A 1 181 ? -10.559 12.279 23.508 1.00 98.56 181 CYS A CA 1
ATOM 1508 C C . CYS A 1 181 ? -10.036 13.687 23.162 1.00 98.56 181 CYS A C 1
ATOM 1510 O O . CYS A 1 181 ? -10.240 14.154 22.042 1.00 98.56 181 CYS A O 1
ATOM 1512 N N . ALA A 1 182 ? -9.379 14.381 24.099 1.00 98.50 182 ALA A N 1
ATOM 1513 C CA . ALA A 1 182 ? -8.750 15.680 23.857 1.00 98.50 182 ALA A CA 1
ATOM 1514 C C . ALA A 1 182 ? -7.322 15.573 23.280 1.00 98.50 182 ALA A C 1
ATOM 1516 O O . ALA A 1 182 ? -6.741 16.586 22.881 1.00 98.50 182 ALA A O 1
ATOM 1517 N N . ILE A 1 183 ? -6.738 14.370 23.229 1.00 98.56 183 ILE A N 1
ATOM 1518 C CA . ILE A 1 183 ? -5.369 14.144 22.759 1.00 98.56 183 ILE A CA 1
ATOM 1519 C C . ILE A 1 183 ? -5.398 13.841 21.255 1.00 98.56 183 ILE A C 1
ATOM 1521 O O . ILE A 1 183 ? -5.807 12.770 20.821 1.00 98.56 183 ILE A O 1
ATOM 1525 N N . LEU A 1 184 ? -4.919 14.788 20.442 1.00 97.75 184 LEU A N 1
ATOM 1526 C CA . LEU A 1 184 ? -5.026 14.714 18.977 1.00 97.75 184 LEU A CA 1
ATOM 1527 C C . LEU A 1 184 ? -4.312 13.503 18.360 1.00 97.75 184 LEU A C 1
ATOM 1529 O O . LEU A 1 184 ? -4.828 12.899 17.428 1.00 97.75 184 LEU A O 1
ATOM 1533 N N . HIS A 1 185 ? -3.122 13.165 18.858 1.00 98.12 185 HIS A N 1
ATOM 1534 C CA . HIS A 1 185 ? -2.333 12.012 18.409 1.00 98.12 185 HIS A CA 1
ATOM 1535 C C . HIS A 1 185 ? -2.244 10.974 19.534 1.00 98.12 185 HIS A C 1
ATOM 1537 O O . HIS A 1 185 ? -1.153 10.621 19.980 1.00 98.12 185 HIS A O 1
ATOM 1543 N N . TYR A 1 186 ? -3.395 10.544 20.051 1.00 98.62 186 TYR A N 1
ATOM 1544 C CA . TYR A 1 186 ? -3.450 9.507 21.076 1.00 98.62 186 TYR A CA 1
ATOM 1545 C C . TYR A 1 186 ? -3.136 8.134 20.473 1.00 98.62 186 TYR A C 1
ATOM 1547 O O . TYR A 1 186 ? -3.871 7.647 19.620 1.00 98.62 186 TYR A O 1
ATOM 1555 N N . THR A 1 187 ? -2.019 7.535 20.884 1.00 98.19 187 THR A N 1
ATOM 1556 C CA . THR A 1 187 ? -1.507 6.276 20.315 1.00 98.19 187 THR A CA 1
ATOM 1557 C C . THR A 1 187 ? -1.541 5.101 21.284 1.00 98.19 187 THR A C 1
ATOM 1559 O O . THR A 1 187 ? -1.279 3.973 20.873 1.00 98.19 187 THR A O 1
ATOM 1562 N N . HIS A 1 188 ? -1.793 5.354 22.570 1.00 98.38 188 HIS A N 1
ATOM 1563 C CA . HIS A 1 188 ? -1.906 4.293 23.563 1.00 98.38 188 HIS A CA 1
ATOM 1564 C C . HIS A 1 188 ? -3.311 3.686 23.540 1.00 98.38 188 HIS A C 1
ATOM 1566 O O . HIS A 1 188 ? -4.240 4.299 23.026 1.00 98.38 188 HIS A O 1
ATOM 1572 N N . PHE A 1 189 ? -3.450 2.483 24.092 1.00 98.44 189 PHE A N 1
ATOM 1573 C CA . PHE A 1 189 ? -4.741 1.844 24.311 1.00 98.44 189 PHE A CA 1
ATOM 1574 C C . PHE A 1 189 ? -4.761 1.317 25.745 1.00 98.44 189 PHE A C 1
ATOM 1576 O O . PHE A 1 189 ? -4.130 0.295 26.032 1.00 98.44 189 PHE A O 1
ATOM 1583 N N . GLU A 1 190 ? -5.450 2.015 26.648 1.00 98.38 190 GLU A N 1
ATOM 1584 C CA . GLU A 1 190 ? -5.595 1.577 28.035 1.00 98.38 190 GLU A CA 1
ATOM 1585 C C . GLU A 1 190 ? -6.244 0.178 28.085 1.00 98.38 190 GLU A C 1
ATOM 1587 O O . GLU A 1 190 ? -7.320 -0.028 27.511 1.00 98.38 190 GLU A O 1
ATOM 1592 N N . PRO A 1 191 ? -5.625 -0.810 28.766 1.00 96.94 191 PRO A N 1
ATOM 1593 C CA . PRO A 1 191 ? -6.136 -2.182 28.834 1.00 96.94 191 PRO A CA 1
ATOM 1594 C C . PRO A 1 191 ? -7.234 -2.362 29.889 1.00 96.94 191 PRO A C 1
ATOM 1596 O O . PRO A 1 191 ? -7.775 -3.454 30.052 1.00 96.94 191 PRO A O 1
ATOM 1599 N N . LYS A 1 192 ? -7.519 -1.320 30.673 1.00 96.81 192 LYS A N 1
ATOM 1600 C CA . LYS A 1 192 ? -8.571 -1.310 31.688 1.00 96.81 192 LYS A CA 1
ATOM 1601 C C . LYS A 1 192 ? -9.596 -0.256 31.312 1.00 96.81 192 LYS A C 1
ATOM 1603 O O . LYS A 1 192 ? -9.228 0.858 30.957 1.00 96.81 192 LYS A O 1
ATOM 1608 N N . ALA A 1 193 ? -10.870 -0.624 31.396 1.00 93.75 193 ALA A N 1
ATOM 1609 C CA . ALA A 1 193 ? -11.955 0.327 31.223 1.00 93.75 193 ALA A CA 1
ATOM 1610 C C . ALA A 1 193 ? -11.931 1.377 32.359 1.00 93.75 193 ALA A C 1
ATOM 1612 O O . ALA A 1 193 ? -11.536 1.027 33.480 1.00 93.75 193 ALA A O 1
ATOM 1613 N N . PRO A 1 194 ? -12.306 2.634 32.065 1.00 88.50 194 PRO A N 1
ATOM 1614 C CA . PRO A 1 194 ? -12.381 3.712 33.049 1.00 88.50 194 PRO A CA 1
ATOM 1615 C C . PRO A 1 194 ? -13.506 3.529 34.078 1.00 88.50 194 PRO A C 1
ATOM 1617 O O . PRO A 1 194 ? -14.501 2.829 33.777 1.00 88.50 194 PRO A O 1
#